Protein AF-A0AAW8NW97-F1 (afdb_monomer_lite)

Sequence (185 aa):
MNQQPPPPKEIFSMPNNLEIDDQVIYAIGALIVMWATAESLFWGLFNTFTAKEGTETSAVLWLSIKNTSSRIELIRNLAKQHVSDDLCKRINECARDFESVSRLRNIFCHAYYRGDPVSQRLATIMSSATSAKNGIIHETMTADADLVARIVKGIETIVPLKQRIAEVLDDVRASLSLPPLKWNE

Radius of gyration: 19.71 Å; chains: 1; bounding box: 49×57×56 Å

Organism: NCBI:txid2867518

Secondary structure (DSSP, 8-state):
---PPPPPP-SS---TT--HHHHHHHHHHHHHHHHHHHHHHHHHHHHHHH--TT--HHHHHHHH---HHHHHHHHHHHHHHHS-HHHHHHHHHHHHHHHHHHHHHHHHHTPEEEE-TTT-SEEEEEEEEEETTTEEEEEEEESSHHHHHHHHHHHHHHHHHHHHHHHHHHHHHHHTTPPPP----

Foldseek 3Di:
DPDDPPDPPLLDDQPPPDDLLRLLVVLLVLLVVLLVLLLVLLLLLQCLLQPDPPDPRSVVVVVVPPDSLVSLVVSLVSCVVQHDPVLSVLSVVLSVLSVVSVVVNCQQVAWDWDADPPVRGTFKTKGWDQDPVPGIDIDIDGSGPVSSVVSSVSSVSSPVSSVSSLVSSQVSCVRVVHDRDDPDD

pLDDT: mean 90.87, std 13.51, range [34.28, 98.5]

Structure (mmCIF, N/CA/C/O backbone):
data_AF-A0AAW8NW97-F1
#
_entry.id   AF-A0AAW8NW97-F1
#
loop_
_atom_site.group_PDB
_atom_site.id
_atom_site.type_symbol
_atom_site.label_atom_id
_atom_site.label_alt_id
_atom_site.label_comp_id
_atom_site.label_asym_id
_atom_site.label_entity_id
_atom_site.label_seq_id
_atom_site.pdbx_PDB_ins_code
_atom_site.Cartn_x
_atom_site.Cartn_y
_atom_site.Cartn_z
_atom_site.occupancy
_atom_site.B_iso_or_equiv
_atom_site.auth_seq_id
_atom_site.auth_comp_id
_atom_site.auth_asym_id
_atom_site.auth_atom_id
_atom_site.pdbx_PDB_model_num
ATOM 1 N N . MET A 1 1 ? -5.487 -41.034 -1.200 1.00 42.25 1 MET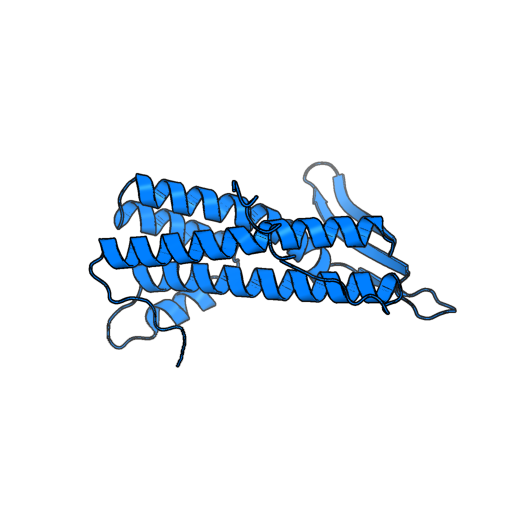 A N 1
ATOM 2 C CA . MET A 1 1 ? -5.003 -40.128 -2.264 1.00 42.25 1 MET A CA 1
ATOM 3 C C . MET A 1 1 ? -4.726 -38.782 -1.622 1.00 42.25 1 MET A C 1
ATOM 5 O O . MET A 1 1 ? -5.674 -38.086 -1.293 1.00 42.25 1 MET A O 1
ATOM 9 N N . ASN A 1 2 ? -3.457 -38.450 -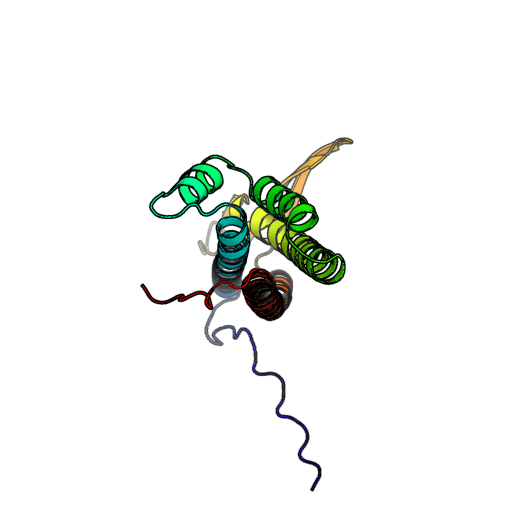1.380 1.00 39.81 2 ASN A N 1
ATOM 10 C CA . ASN A 1 2 ? -3.077 -37.100 -0.964 1.00 39.81 2 ASN A CA 1
ATOM 11 C C . ASN A 1 2 ? -3.150 -36.213 -2.206 1.00 39.81 2 ASN A C 1
ATOM 13 O O . ASN A 1 2 ? -2.241 -36.241 -3.032 1.00 39.81 2 ASN A O 1
ATOM 17 N N . GLN A 1 3 ? -4.260 -35.497 -2.382 1.00 43.06 3 GLN A N 1
ATOM 18 C CA . GLN A 1 3 ? -4.314 -34.443 -3.385 1.00 43.06 3 GLN A CA 1
ATOM 19 C C . GLN A 1 3 ? -3.451 -33.293 -2.875 1.00 43.06 3 GLN A C 1
ATOM 21 O O . GLN A 1 3 ? -3.725 -32.709 -1.827 1.00 43.06 3 GLN A O 1
ATOM 26 N N . GLN A 1 4 ? -2.365 -33.030 -3.595 1.00 34.28 4 GLN A N 1
ATOM 27 C CA . GLN A 1 4 ? -1.561 -31.833 -3.415 1.00 34.28 4 GLN A CA 1
ATOM 28 C C . GLN A 1 4 ? -2.497 -30.621 -3.563 1.00 34.28 4 GLN A C 1
ATOM 30 O O . GLN A 1 4 ? -3.316 -30.621 -4.489 1.00 34.28 4 GLN A O 1
ATOM 35 N N . PRO A 1 5 ? -2.448 -29.634 -2.647 1.00 42.03 5 PRO A N 1
ATOM 36 C CA . PRO A 1 5 ? -3.286 -28.452 -2.772 1.00 42.03 5 PRO A CA 1
ATOM 37 C C . PRO A 1 5 ? -3.050 -27.817 -4.148 1.00 42.03 5 PRO A C 1
ATOM 39 O O . PRO A 1 5 ? -1.916 -27.863 -4.643 1.00 42.03 5 PRO A O 1
ATOM 42 N N . PRO A 1 6 ? -4.100 -27.272 -4.790 1.00 42.84 6 PRO A N 1
ATOM 43 C CA . PRO A 1 6 ? -3.946 -26.629 -6.085 1.00 42.84 6 PRO A CA 1
ATOM 44 C C . PRO A 1 6 ? -2.839 -25.572 -5.988 1.00 42.84 6 PRO A C 1
ATOM 46 O O . PRO A 1 6 ? -2.722 -24.920 -4.942 1.00 42.84 6 PRO A O 1
ATOM 49 N N . PRO A 1 7 ? -2.013 -25.407 -7.039 1.00 43.84 7 PRO A N 1
ATOM 50 C CA . PRO A 1 7 ? -1.028 -24.338 -7.057 1.00 43.84 7 PRO A CA 1
ATOM 51 C C . PRO A 1 7 ? -1.739 -23.015 -6.740 1.00 43.84 7 PRO A C 1
ATOM 53 O O . PRO A 1 7 ? -2.899 -22.848 -7.144 1.00 43.84 7 PRO A O 1
ATOM 56 N N . PRO A 1 8 ? -1.096 -22.097 -5.995 1.00 51.44 8 PRO A N 1
ATOM 57 C CA . PRO A 1 8 ? -1.676 -20.790 -5.727 1.00 51.44 8 PRO A CA 1
ATOM 58 C C . PRO A 1 8 ? -2.173 -20.212 -7.050 1.00 51.44 8 PRO A C 1
ATOM 60 O O . PRO A 1 8 ? -1.419 -20.199 -8.024 1.00 51.44 8 PRO A O 1
ATOM 63 N N . LYS A 1 9 ? -3.448 -19.804 -7.116 1.00 55.78 9 LYS A N 1
ATOM 64 C CA . LYS A 1 9 ? -3.962 -19.097 -8.296 1.00 55.78 9 LYS A CA 1
ATOM 65 C C . LYS A 1 9 ? -2.984 -17.970 -8.599 1.00 55.78 9 LYS A C 1
ATOM 67 O O . LYS A 1 9 ? -2.692 -17.200 -7.687 1.00 55.78 9 LYS A O 1
ATOM 72 N N . GLU A 1 10 ? -2.495 -17.888 -9.836 1.00 57.78 10 GLU A N 1
ATOM 73 C CA . GLU A 1 10 ? -1.739 -16.722 -10.286 1.00 57.78 10 GLU A CA 1
ATOM 74 C C . GLU A 1 10 ? -2.558 -15.481 -9.943 1.00 57.78 10 GLU A C 1
ATOM 76 O O . GLU A 1 10 ? -3.675 -15.272 -10.419 1.00 57.78 10 GLU A O 1
ATOM 81 N N . ILE A 1 11 ? -2.022 -14.721 -9.000 1.00 72.06 11 ILE A N 1
ATOM 82 C CA . ILE A 1 11 ? -2.685 -13.584 -8.378 1.00 72.06 11 ILE A CA 1
ATOM 83 C C . ILE A 1 11 ? -2.764 -12.407 -9.363 1.00 72.06 11 ILE A C 1
ATOM 85 O O . ILE A 1 11 ? -3.677 -11.583 -9.308 1.00 72.06 11 ILE A O 1
ATOM 89 N N . PHE A 1 12 ? -1.791 -12.348 -10.265 1.00 84.81 12 PHE A N 1
ATOM 90 C CA . PHE A 1 12 ? -1.673 -11.403 -11.353 1.00 84.81 12 PHE A CA 1
ATOM 91 C C . PHE A 1 12 ? -1.178 -12.173 -12.575 1.00 84.81 12 PHE A C 1
ATOM 93 O O . PHE A 1 12 ? -0.275 -12.995 -12.452 1.00 84.81 12 PHE A O 1
ATOM 100 N N . SER A 1 13 ? -1.767 -11.903 -13.735 1.00 87.44 13 SER A N 1
ATOM 101 C CA . SER A 1 13 ? -1.365 -12.516 -14.997 1.00 87.44 13 SER A CA 1
ATOM 102 C C . SER A 1 13 ? -1.106 -11.410 -16.014 1.00 87.44 13 SER A C 1
ATOM 104 O O . SER A 1 13 ? -1.937 -10.513 -16.205 1.00 87.44 13 SER A O 1
ATOM 106 N N . MET A 1 14 ? 0.083 -11.448 -16.613 1.00 91.25 14 MET A N 1
ATOM 107 C CA . MET A 1 14 ? 0.479 -10.551 -17.692 1.00 91.25 14 MET A CA 1
ATOM 108 C C . MET A 1 14 ? -0.114 -11.070 -19.009 1.00 91.25 14 MET A C 1
ATOM 110 O O . MET A 1 14 ? 0.061 -12.250 -19.312 1.00 91.25 14 MET A O 1
ATOM 114 N N . PRO A 1 15 ? -0.792 -10.237 -19.818 1.00 90.94 15 PRO A N 1
ATOM 115 C CA . PRO A 1 15 ? -1.244 -10.670 -21.131 1.00 90.94 15 PRO A CA 1
ATOM 116 C C . PRO A 1 15 ? -0.054 -11.087 -22.009 1.00 90.94 15 PRO A C 1
ATOM 118 O O . PRO A 1 15 ? 0.911 -10.343 -22.172 1.00 90.94 15 PRO A O 1
ATOM 121 N N . ASN A 1 16 ? -0.140 -12.282 -22.593 1.00 83.94 16 ASN A N 1
ATOM 122 C CA . ASN A 1 16 ? 0.971 -12.925 -23.311 1.00 83.94 16 ASN A CA 1
ATOM 123 C C . ASN A 1 16 ? 1.350 -12.252 -24.645 1.00 83.94 16 ASN A C 1
ATOM 125 O O . ASN A 1 16 ? 2.319 -12.658 -25.278 1.00 83.94 16 ASN A O 1
ATOM 129 N N . ASN A 1 17 ? 0.569 -11.277 -25.111 1.00 92.00 17 ASN A N 1
ATOM 130 C CA . ASN A 1 17 ? 0.697 -10.640 -26.424 1.00 92.00 17 ASN A CA 1
ATOM 131 C C . ASN A 1 17 ? 1.142 -9.170 -26.349 1.00 92.00 17 ASN A C 1
ATOM 133 O O . ASN A 1 17 ? 0.923 -8.424 -27.302 1.00 92.00 17 ASN A O 1
ATOM 137 N N . LEU A 1 18 ? 1.704 -8.746 -25.216 1.00 93.88 18 LEU A N 1
ATOM 138 C CA . LEU A 1 18 ? 2.233 -7.398 -25.045 1.00 93.88 18 LEU A CA 1
ATOM 139 C C . LEU A 1 18 ? 3.732 -7.366 -25.325 1.00 93.88 18 LEU A C 1
ATOM 141 O O . LEU A 1 18 ? 4.487 -8.219 -24.858 1.00 93.88 18 LEU A O 1
ATOM 145 N N . GLU A 1 19 ? 4.158 -6.332 -26.033 1.00 95.00 19 GLU A N 1
ATOM 146 C CA . GLU A 1 19 ? 5.564 -5.955 -26.141 1.00 95.00 19 GLU A CA 1
ATOM 147 C C . GLU A 1 19 ? 6.095 -5.473 -24.781 1.00 95.00 19 GLU A C 1
ATOM 149 O O . GLU A 1 19 ? 5.326 -5.111 -23.888 1.00 95.00 19 GLU A O 1
ATOM 154 N N . ILE A 1 20 ? 7.416 -5.476 -24.595 1.00 95.00 20 ILE A N 1
ATOM 155 C CA . ILE A 1 20 ? 8.012 -5.331 -23.257 1.00 95.00 20 ILE A CA 1
ATOM 156 C C . ILE A 1 20 ? 7.679 -4.004 -22.558 1.00 95.00 20 ILE A C 1
ATOM 158 O O . ILE A 1 20 ? 7.445 -3.961 -21.354 1.00 95.00 20 ILE A O 1
ATOM 162 N N . ASP A 1 21 ? 7.598 -2.916 -23.307 1.00 94.56 21 ASP A N 1
ATOM 163 C CA . ASP A 1 21 ? 7.237 -1.597 -22.804 1.00 94.56 21 ASP A CA 1
ATOM 164 C C . ASP A 1 21 ? 5.741 -1.479 -22.478 1.00 94.56 21 ASP A C 1
ATOM 166 O O . ASP A 1 21 ? 5.378 -0.870 -21.468 1.00 94.56 21 ASP A O 1
ATOM 170 N N . ASP A 1 22 ? 4.880 -2.138 -23.257 1.00 96.25 22 ASP A N 1
ATOM 171 C CA . ASP A 1 22 ? 3.453 -2.250 -22.944 1.00 96.25 22 ASP A CA 1
ATOM 172 C C . ASP A 1 22 ? 3.239 -3.089 -21.673 1.00 96.25 22 ASP A C 1
ATOM 174 O O . ASP A 1 22 ? 2.394 -2.753 -20.838 1.00 96.25 22 ASP A O 1
ATOM 178 N N . GLN A 1 23 ? 4.051 -4.135 -21.462 1.00 97.25 23 GLN A N 1
ATOM 179 C CA . GLN A 1 2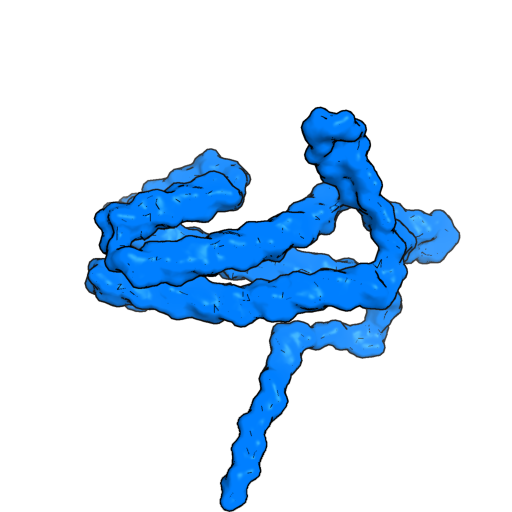3 ? 4.055 -4.911 -20.217 1.00 97.25 23 GLN A CA 1
ATOM 180 C C . GLN A 1 23 ? 4.439 -4.048 -19.008 1.00 97.25 23 GLN A C 1
ATOM 182 O O . GLN A 1 23 ? 3.807 -4.163 -17.956 1.00 97.25 23 GLN A O 1
ATOM 187 N N . VAL A 1 24 ? 5.433 -3.158 -19.139 1.00 97.19 24 VAL A N 1
ATOM 188 C CA . VAL A 1 24 ? 5.811 -2.215 -18.069 1.00 97.19 24 VAL A CA 1
ATOM 189 C C . VAL A 1 24 ? 4.631 -1.311 -17.712 1.00 97.19 24 VAL A C 1
ATOM 191 O O . VAL A 1 24 ? 4.285 -1.190 -16.536 1.00 97.19 24 VAL A O 1
ATOM 194 N N . ILE A 1 25 ? 3.974 -0.709 -18.706 1.00 96.25 25 ILE A N 1
ATOM 195 C CA . ILE A 1 25 ? 2.827 0.185 -18.481 1.00 96.25 25 ILE A CA 1
ATOM 196 C C . ILE A 1 25 ? 1.663 -0.578 -17.835 1.00 96.25 25 ILE A C 1
ATOM 198 O O . ILE A 1 25 ? 1.080 -0.103 -16.855 1.00 96.25 25 ILE A O 1
ATOM 202 N N . TYR A 1 26 ? 1.356 -1.778 -18.331 1.00 97.31 26 TYR A N 1
ATOM 203 C CA . TYR A 1 26 ? 0.310 -2.634 -17.776 1.00 97.31 26 TYR A CA 1
ATOM 204 C C . TYR A 1 26 ? 0.596 -3.004 -16.313 1.00 97.31 26 TYR A C 1
ATOM 206 O O . TYR A 1 26 ? -0.277 -2.860 -15.453 1.00 97.31 26 TYR A O 1
ATOM 214 N N . ALA A 1 27 ? 1.832 -3.408 -16.002 1.00 97.00 27 ALA A N 1
ATOM 215 C CA . ALA A 1 27 ? 2.249 -3.723 -14.640 1.00 97.00 27 ALA A CA 1
ATOM 216 C C . ALA A 1 27 ? 2.142 -2.500 -13.711 1.00 97.00 27 ALA A C 1
ATOM 218 O O . ALA A 1 27 ? 1.650 -2.625 -12.590 1.00 97.00 27 ALA A O 1
ATOM 219 N N . ILE A 1 28 ? 2.550 -1.307 -14.163 1.00 97.62 28 ILE A N 1
ATOM 220 C CA . ILE A 1 28 ? 2.418 -0.064 -13.382 1.00 97.62 28 ILE A CA 1
ATOM 221 C C . ILE A 1 28 ? 0.944 0.232 -13.087 1.00 97.62 28 ILE A C 1
ATOM 223 O O . ILE A 1 28 ? 0.592 0.512 -11.939 1.00 97.62 28 ILE A O 1
ATOM 227 N N . GLY A 1 29 ? 0.071 0.135 -14.093 1.00 97.44 29 GLY A N 1
ATOM 228 C CA . GLY A 1 29 ? -1.369 0.332 -13.919 1.00 97.44 29 GLY A CA 1
ATOM 229 C C . GLY A 1 29 ? -1.961 -0.641 -12.899 1.00 97.44 29 GLY A C 1
ATOM 230 O O . GLY A 1 29 ? -2.651 -0.225 -11.964 1.00 97.44 29 GLY A O 1
ATOM 231 N N . ALA A 1 30 ? -1.619 -1.925 -13.016 1.00 96.56 30 ALA A N 1
ATOM 232 C CA . ALA A 1 30 ? -2.039 -2.948 -12.067 1.00 96.56 30 ALA A CA 1
ATOM 233 C C . ALA A 1 30 ? -1.528 -2.666 -10.645 1.00 96.56 30 ALA A C 1
ATOM 235 O O . ALA A 1 30 ? -2.312 -2.720 -9.698 1.00 96.56 30 ALA A O 1
ATOM 236 N N . LEU A 1 31 ? -0.255 -2.290 -10.480 1.00 97.38 31 LEU A N 1
ATOM 237 C CA . LEU A 1 31 ? 0.312 -1.897 -9.188 1.00 97.38 31 LEU A CA 1
ATOM 238 C C . LEU A 1 31 ? -0.473 -0.742 -8.554 1.00 97.38 31 LEU A C 1
ATOM 240 O O . LEU A 1 31 ? -0.820 -0.819 -7.376 1.00 97.38 31 LEU A O 1
ATOM 244 N N . ILE A 1 32 ? -0.768 0.314 -9.317 1.00 97.56 32 ILE A N 1
ATOM 245 C CA . ILE A 1 32 ? -1.478 1.500 -8.818 1.00 97.56 32 ILE A CA 1
ATOM 246 C C . ILE A 1 32 ? -2.893 1.138 -8.365 1.00 97.56 32 ILE A C 1
ATOM 248 O O . ILE A 1 32 ? -3.301 1.539 -7.275 1.00 97.56 32 ILE A O 1
ATOM 252 N N . VAL A 1 33 ? -3.630 0.357 -9.158 1.00 96.31 33 VAL A N 1
ATOM 253 C CA . VAL A 1 33 ? -4.995 -0.066 -8.807 1.00 96.31 33 VAL A CA 1
ATOM 254 C C . VAL A 1 33 ? -4.981 -0.977 -7.581 1.00 96.31 33 VAL A C 1
ATOM 256 O O . VAL A 1 33 ? -5.752 -0.768 -6.643 1.00 96.31 33 VAL A O 1
ATOM 259 N N . MET A 1 34 ? -4.070 -1.953 -7.525 1.00 95.38 34 MET A N 1
ATOM 260 C CA . MET A 1 34 ? -3.949 -2.835 -6.363 1.00 95.38 34 MET A CA 1
ATOM 261 C C . MET A 1 34 ? -3.567 -2.051 -5.103 1.00 95.38 34 MET A C 1
ATOM 263 O O . MET A 1 34 ? -4.142 -2.287 -4.041 1.00 95.38 34 MET A O 1
ATOM 267 N N . TRP A 1 35 ? -2.685 -1.060 -5.228 1.00 97.56 35 TRP A N 1
ATOM 268 C CA . TRP A 1 35 ? -2.356 -0.136 -4.149 1.00 97.56 35 TRP A CA 1
ATOM 269 C C . TRP A 1 35 ? -3.553 0.692 -3.684 1.00 97.56 35 TRP A C 1
ATOM 271 O O . TRP A 1 35 ? -3.821 0.742 -2.486 1.00 97.56 35 TRP A O 1
ATOM 281 N N . ALA A 1 36 ? -4.319 1.272 -4.609 1.00 96.75 36 ALA A N 1
ATOM 282 C CA . ALA A 1 36 ? -5.489 2.079 -4.275 1.00 96.75 36 ALA A CA 1
ATOM 283 C C . ALA A 1 36 ? -6.558 1.246 -3.554 1.00 96.75 36 ALA A C 1
ATOM 285 O O . ALA A 1 36 ? -7.094 1.676 -2.539 1.00 96.75 36 ALA A O 1
ATOM 286 N N . THR A 1 37 ? -6.802 0.011 -4.010 1.00 95.06 37 THR A N 1
ATOM 287 C CA . THR A 1 37 ? -7.741 -0.895 -3.324 1.00 95.06 37 THR A CA 1
ATOM 288 C C . THR A 1 37 ? -7.292 -1.245 -1.902 1.00 95.06 37 THR A C 1
ATOM 290 O O . THR A 1 37 ? -8.131 -1.351 -1.013 1.00 95.06 37 THR A O 1
ATOM 293 N N . ALA A 1 38 ? -5.985 -1.373 -1.647 1.00 96.50 38 ALA A N 1
ATOM 294 C CA . ALA A 1 38 ? -5.468 -1.552 -0.291 1.00 96.50 38 ALA A CA 1
ATOM 295 C C . ALA A 1 38 ? -5.630 -0.282 0.566 1.00 96.50 38 ALA A C 1
ATOM 297 O O . ALA A 1 38 ? -6.003 -0.378 1.734 1.00 96.50 38 ALA A O 1
ATOM 298 N N . GLU A 1 39 ? -5.414 0.908 -0.006 1.00 97.50 39 GLU A N 1
ATOM 299 C CA . GLU A 1 39 ? -5.669 2.182 0.683 1.00 97.50 39 GLU A CA 1
ATOM 300 C C . GLU A 1 39 ? -7.148 2.315 1.092 1.00 97.50 39 GLU A C 1
ATOM 302 O O . GLU A 1 39 ? -7.440 2.743 2.209 1.00 97.50 39 GLU A O 1
ATOM 307 N N . SER A 1 40 ? -8.085 1.874 0.247 1.00 95.88 40 SER A N 1
ATOM 308 C CA . SER A 1 40 ? -9.518 1.848 0.573 1.00 95.88 40 SER A CA 1
ATOM 309 C C . SER A 1 40 ? -9.853 0.952 1.774 1.00 95.88 40 SER A C 1
ATOM 311 O O . SER A 1 40 ? -10.756 1.274 2.546 1.00 95.88 40 SER A O 1
ATOM 313 N N . LEU A 1 41 ? -9.113 -0.140 1.992 1.00 96.75 41 LEU A N 1
ATOM 314 C CA . LEU A 1 41 ? -9.284 -0.975 3.188 1.00 96.75 41 LEU A CA 1
ATOM 315 C C . LEU A 1 41 ? -8.811 -0.247 4.458 1.00 96.75 41 LEU A C 1
ATOM 317 O O . LEU A 1 41 ? -9.471 -0.311 5.496 1.00 96.75 41 LEU A O 1
ATOM 321 N N . PHE A 1 42 ? -7.717 0.516 4.371 1.00 97.88 42 PHE A N 1
ATOM 322 C CA . PHE A 1 42 ? -7.286 1.391 5.465 1.00 97.88 42 PHE A CA 1
ATOM 323 C C . PHE A 1 42 ? -8.269 2.531 5.730 1.00 97.88 42 PHE A C 1
ATOM 325 O O . PHE A 1 42 ? -8.493 2.879 6.887 1.00 97.88 42 PHE A O 1
ATOM 332 N N . TRP A 1 43 ? -8.905 3.078 4.694 1.00 96.56 43 TRP A N 1
ATOM 333 C CA . TRP A 1 43 ? -10.042 3.978 4.880 1.00 96.56 43 TRP A CA 1
ATOM 334 C C . TRP A 1 43 ? -11.161 3.305 5.691 1.00 96.56 43 TRP A C 1
ATOM 336 O O . TRP A 1 43 ? -11.673 3.913 6.625 1.00 96.56 43 TRP A O 1
ATOM 346 N N . GLY A 1 44 ? -11.476 2.032 5.428 1.00 95.19 44 GLY A N 1
ATOM 347 C CA . GLY A 1 44 ? -12.431 1.257 6.231 1.00 95.19 44 GLY A CA 1
ATOM 348 C C . GLY A 1 44 ? -12.059 1.172 7.719 1.00 95.19 44 GLY A C 1
ATOM 349 O O . GLY A 1 44 ? -12.921 1.360 8.584 1.00 95.19 44 GLY A O 1
ATOM 350 N N . LEU A 1 45 ? -10.774 0.962 8.032 1.00 96.94 45 LEU A N 1
ATOM 351 C CA . LEU A 1 45 ? -10.259 1.000 9.411 1.00 96.94 45 LEU A CA 1
ATOM 352 C C . LEU A 1 45 ? -10.401 2.398 10.023 1.00 96.94 45 LEU A C 1
ATOM 354 O O . LEU A 1 45 ? -10.916 2.548 11.129 1.00 96.94 45 LEU A O 1
ATOM 358 N N . PHE A 1 46 ? -9.987 3.431 9.292 1.00 96.81 46 PHE A N 1
ATOM 359 C CA . PHE A 1 46 ? -10.090 4.815 9.742 1.00 96.81 46 PHE A CA 1
ATOM 360 C C . PHE A 1 46 ? -11.537 5.219 10.034 1.00 96.81 46 PHE A C 1
ATOM 362 O O . PHE A 1 46 ? -11.827 5.783 11.091 1.00 96.81 46 PHE A O 1
ATOM 369 N N . ASN A 1 47 ? -12.448 4.901 9.117 1.00 95.00 47 ASN A N 1
ATOM 370 C CA . ASN A 1 47 ? -13.872 5.141 9.268 1.00 95.00 47 ASN A CA 1
ATOM 371 C C . ASN A 1 47 ? -14.418 4.392 10.487 1.00 95.00 47 ASN A C 1
ATOM 373 O O . ASN A 1 47 ? -15.125 4.977 11.292 1.00 95.00 47 ASN A O 1
ATOM 377 N N . THR A 1 48 ? -14.010 3.140 10.702 1.00 94.81 48 THR A N 1
ATOM 378 C CA . THR A 1 48 ? -14.419 2.362 11.881 1.00 94.81 48 THR A CA 1
ATOM 379 C C . THR A 1 48 ? -14.056 3.047 13.207 1.00 94.81 48 THR A C 1
ATOM 381 O O . THR A 1 48 ? -14.846 2.999 14.144 1.00 94.81 48 THR A O 1
ATOM 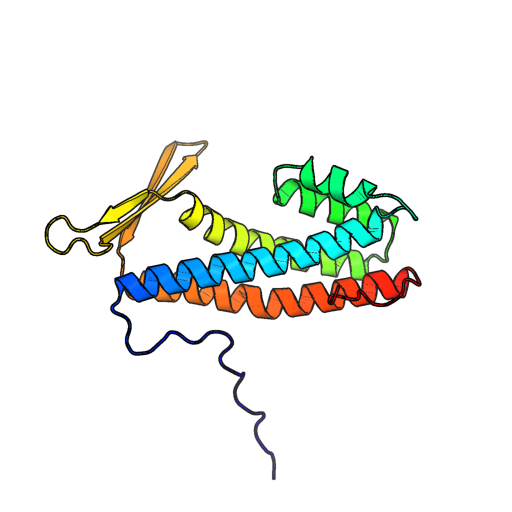384 N N . PHE A 1 49 ? -12.913 3.733 13.287 1.00 95.38 49 PHE A N 1
ATOM 385 C CA . PHE A 1 49 ? -12.490 4.434 14.507 1.00 95.38 49 PHE A CA 1
ATOM 386 C C . PHE A 1 49 ? -13.049 5.851 14.667 1.00 95.38 49 PHE A C 1
ATOM 388 O O . PHE A 1 49 ? -13.012 6.398 15.765 1.00 95.38 49 PHE A O 1
ATOM 395 N N . THR A 1 50 ? -13.511 6.480 13.588 1.00 94.12 50 THR A N 1
ATOM 396 C CA . THR A 1 50 ? -13.842 7.917 13.589 1.00 94.12 50 THR A CA 1
ATOM 397 C C . THR A 1 50 ? -15.284 8.221 13.212 1.00 94.12 50 THR A C 1
ATOM 399 O O . THR A 1 50 ? -15.712 9.367 13.367 1.00 94.12 50 THR A O 1
ATOM 402 N N . ALA A 1 51 ? -16.021 7.231 12.704 1.00 88.06 51 ALA A N 1
ATOM 403 C CA . ALA A 1 51 ? -17.382 7.422 12.243 1.00 88.06 51 ALA A CA 1
ATOM 404 C C . ALA A 1 51 ? -18.265 7.882 13.397 1.00 88.06 51 ALA A C 1
ATOM 406 O O . ALA A 1 51 ? -18.223 7.354 14.509 1.00 88.06 51 ALA A O 1
ATOM 407 N N . LYS A 1 52 ? -19.101 8.867 13.092 1.00 84.62 52 LYS A N 1
ATOM 408 C CA . LYS A 1 52 ? -20.157 9.335 13.972 1.00 84.62 52 LYS A CA 1
ATOM 409 C C . LYS A 1 52 ? -21.471 9.182 13.226 1.00 84.62 52 LYS A C 1
ATOM 411 O O . LYS A 1 52 ? -21.566 9.509 12.046 1.00 84.62 52 LYS A O 1
ATOM 416 N N . GLU A 1 53 ? -22.469 8.644 13.915 1.00 81.44 53 GLU A N 1
ATOM 417 C CA . GLU A 1 53 ? -23.777 8.386 13.325 1.00 81.44 53 GLU A CA 1
ATOM 418 C C . GLU A 1 53 ? -24.367 9.664 12.708 1.00 81.44 53 GLU A C 1
ATOM 420 O O . GLU A 1 53 ? -24.371 10.728 13.333 1.00 81.44 53 GLU A O 1
ATOM 425 N N . GLY A 1 54 ? -24.827 9.551 11.459 1.00 77.69 54 GLY A N 1
ATOM 426 C CA . GLY A 1 54 ? -25.439 10.651 10.717 1.00 77.69 54 GLY A CA 1
ATOM 427 C C . GLY A 1 54 ? -24.475 11.748 10.251 1.00 77.69 54 GLY A C 1
ATOM 428 O O . GLY A 1 54 ? -24.947 12.834 9.913 1.00 77.69 54 GLY A O 1
ATOM 429 N N . THR A 1 55 ? -23.152 11.519 10.239 1.00 87.12 55 THR A N 1
ATOM 430 C CA . THR A 1 55 ? -22.181 12.515 9.754 1.00 87.12 55 THR A CA 1
ATOM 431 C C . THR A 1 55 ? -21.146 11.949 8.778 1.00 87.12 55 THR A C 1
ATOM 433 O O . THR A 1 55 ? -20.712 10.808 8.879 1.00 87.12 55 THR A O 1
ATOM 436 N N . GLU A 1 56 ? -20.652 12.816 7.889 1.00 91.44 56 GLU A N 1
ATOM 437 C CA . GLU A 1 56 ? -19.523 12.549 6.978 1.00 91.44 56 GLU A CA 1
ATOM 438 C C . GLU A 1 56 ? -18.164 12.912 7.610 1.00 91.44 56 GLU A C 1
ATOM 440 O O . GLU A 1 56 ? -17.194 13.253 6.927 1.00 91.44 56 GLU A O 1
ATOM 445 N N . THR A 1 57 ? -18.078 12.909 8.946 1.00 92.94 57 THR A N 1
ATOM 446 C CA . THR A 1 57 ? -16.901 13.418 9.670 1.00 92.94 57 THR A CA 1
ATOM 447 C C . THR A 1 57 ? -15.633 12.662 9.289 1.00 92.94 57 THR A C 1
ATOM 449 O O . THR A 1 57 ? -14.608 13.288 9.019 1.00 92.94 57 THR A O 1
ATOM 452 N N . SER A 1 58 ? -15.700 11.334 9.198 1.00 93.56 58 SER A N 1
ATOM 453 C CA . SER A 1 58 ? -14.567 10.515 8.772 1.00 93.56 58 SER A CA 1
ATOM 454 C C . SER A 1 58 ? -14.092 10.897 7.373 1.00 93.56 58 SER A C 1
ATOM 456 O O . SER A 1 58 ? -12.888 11.034 7.162 1.00 93.56 58 SER A O 1
ATOM 458 N N . ALA A 1 59 ? -15.010 11.133 6.430 1.00 93.81 59 ALA A N 1
ATOM 459 C CA . ALA A 1 59 ? -14.657 11.432 5.045 1.00 93.81 59 ALA A CA 1
ATOM 460 C C . ALA A 1 59 ? -13.952 12.788 4.951 1.00 93.81 59 ALA A C 1
ATOM 462 O O . ALA A 1 59 ? -12.883 12.900 4.346 1.00 93.81 59 ALA A O 1
ATOM 463 N N . VAL A 1 60 ? -14.489 13.801 5.641 1.00 95.50 60 VAL A N 1
ATOM 464 C CA . VAL A 1 60 ? -13.865 15.126 5.747 1.00 95.50 60 VAL A CA 1
ATOM 465 C C . VAL A 1 60 ? -12.460 15.023 6.345 1.00 95.50 60 VAL A C 1
ATOM 467 O O . VAL A 1 60 ? -11.517 15.595 5.791 1.00 95.50 60 VAL A O 1
ATOM 470 N N . LEU A 1 61 ? -12.284 14.274 7.439 1.00 95.31 61 LEU A N 1
ATOM 471 C CA . LEU A 1 61 ? -10.977 14.102 8.082 1.00 95.31 61 LEU A CA 1
ATOM 472 C C . LEU A 1 61 ? -9.980 13.374 7.170 1.00 95.31 61 LEU A C 1
ATOM 474 O O . LEU A 1 61 ? -8.845 13.826 7.016 1.00 95.31 61 LEU A O 1
ATOM 478 N N . TRP A 1 62 ? -10.402 12.289 6.521 1.00 95.38 62 TRP A N 1
ATOM 479 C CA . TRP A 1 62 ? -9.555 11.514 5.613 1.00 95.38 62 TRP A CA 1
ATOM 480 C C . TRP A 1 62 ? -9.067 12.340 4.425 1.00 95.38 62 TRP A C 1
ATOM 482 O O . TRP A 1 62 ? -7.870 12.355 4.121 1.00 95.38 62 TRP A O 1
ATOM 492 N N . LEU A 1 63 ? -9.974 13.080 3.784 1.00 95.06 63 LEU A N 1
ATOM 493 C CA . LEU A 1 63 ? 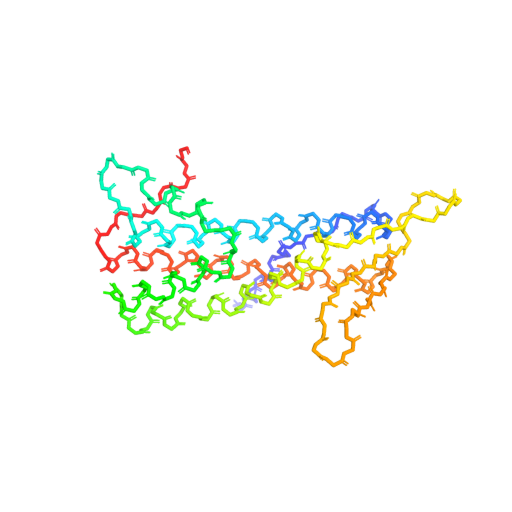-9.651 13.943 2.647 1.00 95.06 63 LEU A CA 1
ATOM 494 C C . LEU A 1 63 ? -8.794 15.151 3.053 1.00 95.06 63 LEU A C 1
ATOM 496 O O . LEU A 1 63 ? -7.986 15.621 2.252 1.00 95.06 63 LEU A O 1
ATOM 500 N N . SER A 1 64 ? -8.905 15.614 4.301 1.00 96.94 64 SER A N 1
ATOM 501 C CA . SER A 1 64 ? -8.092 16.719 4.829 1.00 96.94 64 SER A CA 1
ATOM 502 C C . SER A 1 64 ? -6.631 16.323 5.080 1.00 96.94 64 SER A C 1
ATOM 504 O O . SER A 1 64 ? -5.728 17.149 4.929 1.00 96.94 64 SER A O 1
ATOM 506 N N . ILE A 1 65 ? -6.362 15.059 5.424 1.00 95.69 65 ILE A N 1
ATOM 507 C CA . ILE A 1 65 ? -4.999 14.545 5.605 1.00 95.69 65 ILE A CA 1
ATOM 508 C C . ILE A 1 65 ? -4.450 14.141 4.235 1.00 95.69 65 ILE A C 1
ATOM 510 O O . ILE A 1 65 ? -4.768 13.078 3.722 1.00 95.69 65 ILE A O 1
ATOM 514 N N . LYS A 1 66 ? -3.617 14.982 3.617 1.00 90.94 66 LYS A N 1
ATOM 515 C CA . LYS A 1 66 ? -3.175 14.781 2.220 1.00 90.94 66 LYS A CA 1
ATOM 516 C C . LYS A 1 66 ? -2.190 13.627 2.010 1.00 90.94 66 LYS A C 1
ATOM 518 O O . LYS A 1 66 ? -2.049 13.147 0.891 1.00 90.94 66 LYS A O 1
ATOM 523 N N . ASN A 1 67 ? -1.477 13.220 3.056 1.00 92.88 67 ASN A N 1
ATOM 524 C CA . ASN A 1 67 ? -0.428 12.209 2.967 1.00 92.88 67 ASN A CA 1
ATOM 525 C C . ASN A 1 67 ? -0.940 10.859 3.489 1.00 92.88 67 ASN A C 1
ATOM 527 O O . ASN A 1 67 ? -1.340 10.759 4.651 1.00 92.88 67 ASN A O 1
ATOM 531 N N . THR A 1 68 ? -0.875 9.818 2.655 1.00 94.75 68 THR A N 1
ATOM 532 C CA . THR A 1 68 ? -1.278 8.456 3.026 1.00 94.75 68 THR A CA 1
ATOM 533 C C . THR A 1 68 ? -0.531 7.948 4.260 1.00 94.75 68 THR A C 1
ATOM 535 O O . THR A 1 68 ? -1.176 7.455 5.177 1.00 94.75 68 THR A O 1
ATOM 538 N N . SER A 1 69 ? 0.787 8.139 4.375 1.00 95.31 69 SER A N 1
ATOM 539 C CA . SER A 1 69 ? 1.552 7.735 5.565 1.00 95.31 69 SER A CA 1
ATOM 540 C C . SER A 1 69 ? 1.027 8.397 6.842 1.00 95.31 69 SER A C 1
ATOM 542 O O . SER A 1 69 ? 0.941 7.743 7.878 1.00 95.31 69 SER A O 1
ATOM 544 N N . SER A 1 70 ? 0.606 9.665 6.773 1.00 97.31 70 SER A N 1
ATOM 545 C CA . SER A 1 70 ? -0.009 10.357 7.915 1.00 97.31 70 SER A CA 1
ATOM 546 C C . SER A 1 70 ? -1.388 9.792 8.268 1.00 97.31 70 SER A C 1
ATOM 548 O O . SER A 1 70 ? -1.704 9.670 9.450 1.00 97.31 70 SER A O 1
ATOM 550 N N . ARG A 1 71 ? -2.197 9.406 7.270 1.00 97.69 71 ARG A N 1
ATOM 551 C CA . ARG A 1 71 ? -3.478 8.712 7.499 1.00 97.69 71 ARG A CA 1
ATOM 552 C C . ARG A 1 71 ? -3.258 7.369 8.191 1.00 97.69 71 ARG A C 1
ATOM 554 O O . ARG A 1 71 ? -3.910 7.086 9.191 1.00 97.69 71 ARG A O 1
ATOM 561 N N . ILE A 1 72 ? -2.311 6.570 7.694 1.00 97.94 72 ILE A N 1
ATOM 562 C CA . ILE A 1 72 ? -1.980 5.260 8.268 1.00 97.94 72 ILE A CA 1
ATOM 563 C C . ILE A 1 72 ? -1.451 5.403 9.697 1.00 97.94 72 ILE A C 1
ATOM 565 O O . ILE A 1 72 ? -1.866 4.659 10.580 1.00 97.94 72 ILE A O 1
ATOM 569 N N . GLU A 1 73 ? -0.590 6.383 9.963 1.00 98.00 73 GLU A N 1
ATOM 570 C CA . GLU A 1 73 ? -0.094 6.631 11.318 1.00 98.00 73 GLU A CA 1
ATOM 571 C C . GLU A 1 73 ? -1.222 7.013 12.286 1.00 98.00 73 GLU A C 1
ATOM 573 O O . GLU A 1 73 ? -1.262 6.533 13.420 1.00 98.00 73 GLU A O 1
ATOM 578 N N . LEU A 1 74 ? -2.189 7.816 11.838 1.00 97.88 74 LEU A N 1
ATOM 579 C CA . LEU A 1 74 ? -3.366 8.129 12.641 1.00 97.88 74 LEU A CA 1
ATOM 580 C C . LEU A 1 74 ? -4.204 6.875 12.940 1.00 97.88 74 LEU A C 1
ATOM 582 O O . LEU A 1 74 ? -4.577 6.678 14.093 1.00 97.88 74 LEU A O 1
ATOM 586 N N . ILE A 1 75 ? -4.424 5.984 11.964 1.00 98.31 75 ILE A N 1
ATOM 587 C CA . ILE A 1 75 ? -5.092 4.686 12.194 1.00 98.31 75 ILE A CA 1
ATOM 588 C C . ILE A 1 75 ? -4.369 3.886 13.283 1.00 98.31 75 ILE A C 1
ATOM 590 O O . ILE A 1 75 ? -5.012 3.378 14.199 1.00 98.31 75 ILE A O 1
ATOM 594 N N . ARG A 1 76 ? -3.035 3.791 13.221 1.00 98.25 76 ARG A N 1
ATOM 595 C CA . ARG A 1 76 ? -2.234 3.063 14.222 1.00 98.25 76 ARG A CA 1
ATOM 596 C C . ARG A 1 76 ? -2.374 3.662 15.620 1.00 98.25 76 ARG A C 1
ATOM 598 O O . ARG A 1 76 ? -2.376 2.926 16.603 1.00 98.25 76 ARG A O 1
ATOM 605 N N . ASN A 1 77 ? -2.477 4.985 15.723 1.00 97.94 77 ASN A N 1
ATOM 606 C CA . ASN A 1 77 ? -2.654 5.665 17.005 1.00 97.94 77 ASN A CA 1
ATOM 607 C C . ASN A 1 77 ? -4.079 5.535 17.550 1.00 97.94 77 ASN A C 1
ATOM 609 O O . ASN A 1 77 ? -4.235 5.336 18.752 1.00 97.94 77 ASN A O 1
ATOM 613 N N . LEU A 1 78 ? -5.092 5.558 16.681 1.00 97.56 78 LEU A N 1
ATOM 614 C CA . LEU A 1 78 ? -6.479 5.268 17.049 1.00 97.56 78 LEU A CA 1
ATOM 615 C C . LEU A 1 78 ? -6.636 3.820 17.526 1.00 97.56 78 LEU A C 1
ATOM 617 O O . LEU A 1 78 ? -7.239 3.586 18.568 1.00 97.56 78 LEU A O 1
ATOM 621 N N . ALA A 1 79 ? -6.024 2.853 16.838 1.00 97.94 79 ALA A N 1
ATOM 622 C CA . ALA A 1 79 ? -6.092 1.444 17.220 1.00 97.94 79 ALA A CA 1
ATOM 623 C C . ALA A 1 79 ? -5.678 1.212 18.686 1.00 97.94 79 ALA A C 1
ATOM 625 O O . ALA A 1 79 ? -6.404 0.550 19.422 1.00 97.94 79 ALA A O 1
ATOM 626 N N . LYS A 1 80 ? -4.592 1.853 19.145 1.00 97.19 80 LYS A N 1
ATOM 627 C CA . LYS A 1 80 ? -4.107 1.765 20.541 1.00 97.19 80 LYS A CA 1
ATOM 628 C C . LYS A 1 80 ? -5.135 2.200 21.591 1.00 97.19 80 LYS A C 1
ATOM 630 O O . LYS A 1 80 ? -4.970 1.876 22.759 1.00 97.19 80 LYS A O 1
ATOM 635 N N . GLN A 1 81 ? -6.132 2.993 21.203 1.00 96.12 81 GLN A N 1
ATOM 636 C CA . GLN A 1 81 ? -7.182 3.491 22.095 1.00 96.12 81 GLN A CA 1
ATOM 637 C C . GLN A 1 81 ? -8.463 2.651 22.031 1.00 96.12 81 GLN A C 1
ATOM 639 O O . GLN A 1 81 ? -9.298 2.757 22.925 1.00 96.12 81 GLN A O 1
ATOM 644 N N . HIS A 1 82 ? -8.642 1.851 20.976 1.00 94.94 82 HIS A N 1
ATOM 645 C CA . HIS A 1 82 ? -9.930 1.231 20.655 1.00 94.94 82 HIS A CA 1
ATOM 646 C C . HIS A 1 82 ? -9.907 -0.298 20.621 1.00 94.94 82 HIS A C 1
ATOM 648 O O . HIS A 1 82 ? -10.958 -0.903 20.806 1.00 94.94 82 HIS A O 1
ATOM 654 N N . VAL A 1 83 ? -8.759 -0.937 20.381 1.00 97.12 83 VAL A N 1
ATOM 655 C CA . VAL A 1 83 ? -8.674 -2.398 20.212 1.00 97.12 83 VAL A CA 1
ATOM 656 C C . VAL A 1 83 ? -7.555 -3.014 21.048 1.00 97.12 83 VAL A C 1
ATOM 658 O O . VAL A 1 83 ? -6.724 -2.312 21.618 1.00 97.12 83 VAL A O 1
ATOM 661 N N . SER A 1 84 ? -7.538 -4.347 21.130 1.00 97.69 84 SER A N 1
ATOM 662 C CA . SER A 1 84 ? -6.516 -5.101 21.860 1.00 97.69 84 SER A CA 1
ATOM 663 C C . SER A 1 84 ? -5.110 -4.925 21.269 1.00 97.69 84 SER A C 1
ATOM 665 O O . SER A 1 84 ? -4.940 -4.598 20.090 1.00 97.69 84 SER A O 1
ATOM 667 N N . ASP A 1 85 ? -4.088 -5.220 22.076 1.00 97.75 85 ASP A N 1
ATOM 668 C CA . ASP A 1 85 ? -2.683 -5.177 21.647 1.00 97.75 85 ASP A CA 1
ATOM 669 C C . ASP A 1 85 ? -2.392 -6.110 20.459 1.00 97.75 85 ASP A C 1
ATOM 671 O O . ASP A 1 85 ? -1.583 -5.775 19.590 1.00 97.75 85 ASP A O 1
ATOM 675 N N . ASP A 1 86 ? -3.076 -7.256 20.384 1.00 98.12 86 ASP A N 1
ATOM 676 C CA . ASP A 1 86 ? -2.949 -8.200 19.267 1.00 98.12 86 ASP A CA 1
ATOM 677 C C . ASP A 1 86 ? -3.441 -7.587 17.946 1.00 98.12 86 ASP A C 1
ATOM 679 O O . ASP A 1 86 ? -2.713 -7.568 16.949 1.00 98.12 86 ASP A O 1
ATOM 683 N N . LEU A 1 87 ? -4.631 -6.976 17.949 1.00 98.12 87 LEU A N 1
ATOM 684 C CA . LEU A 1 87 ? -5.154 -6.279 16.772 1.00 98.12 87 LEU A CA 1
ATOM 685 C C . LEU A 1 87 ? -4.292 -5.069 16.407 1.00 98.12 87 LEU A C 1
ATOM 687 O O . LEU A 1 87 ? -4.001 -4.854 15.229 1.00 98.12 87 LEU A O 1
ATOM 691 N N . CYS A 1 88 ? -3.798 -4.324 17.399 1.00 98.12 88 CYS A N 1
ATOM 692 C CA . CYS A 1 88 ? -2.839 -3.246 17.166 1.00 98.12 88 CYS A CA 1
ATOM 693 C C . CYS A 1 88 ? -1.580 -3.747 16.451 1.00 98.12 88 CYS A C 1
ATOM 695 O O . CYS A 1 88 ? -1.110 -3.116 15.500 1.00 98.12 88 CYS A O 1
ATOM 697 N N . LYS A 1 89 ? -1.023 -4.884 16.883 1.00 98.31 89 LYS A N 1
ATOM 698 C CA . LYS A 1 89 ? 0.150 -5.499 16.254 1.00 98.31 89 LYS A CA 1
ATOM 699 C C . LYS A 1 89 ? -0.134 -5.882 14.800 1.00 98.31 89 LYS A C 1
ATOM 701 O O . LYS A 1 89 ? 0.653 -5.517 13.929 1.00 98.31 89 LYS A O 1
ATOM 706 N N . ARG A 1 90 ? -1.273 -6.515 14.522 1.00 98.50 90 ARG A N 1
ATOM 707 C CA . ARG A 1 90 ? -1.675 -6.905 13.159 1.00 98.50 90 ARG A CA 1
ATOM 708 C C . ARG A 1 90 ? -1.882 -5.695 12.238 1.00 98.50 90 ARG A C 1
ATOM 710 O O . ARG A 1 90 ? -1.425 -5.708 11.094 1.00 98.50 90 ARG A O 1
ATOM 717 N N . ILE A 1 91 ? -2.484 -4.611 12.741 1.00 98.50 91 ILE A N 1
ATOM 718 C CA . ILE A 1 91 ? -2.600 -3.330 12.015 1.00 98.50 91 ILE A CA 1
ATOM 719 C C . ILE A 1 91 ? -1.209 -2.756 11.713 1.00 98.50 91 ILE A C 1
ATOM 721 O O . ILE A 1 91 ? -0.950 -2.316 10.592 1.00 98.50 91 ILE A O 1
ATOM 725 N N . ASN A 1 92 ? -0.295 -2.776 12.690 1.00 98.00 92 ASN A N 1
ATOM 726 C CA . ASN A 1 92 ? 1.076 -2.290 12.516 1.00 98.00 92 ASN A CA 1
ATOM 727 C C . ASN A 1 92 ? 1.848 -3.090 11.457 1.00 98.00 92 ASN A C 1
ATOM 729 O O . ASN A 1 92 ? 2.585 -2.502 10.667 1.00 98.00 92 ASN A O 1
ATOM 733 N N . GLU A 1 93 ? 1.696 -4.413 11.438 1.00 97.75 93 GLU A N 1
ATOM 734 C CA . GLU A 1 93 ? 2.308 -5.287 10.432 1.00 97.75 93 GLU A CA 1
ATOM 735 C C . GLU A 1 93 ? 1.779 -4.961 9.031 1.00 97.75 93 GLU A C 1
ATOM 737 O O . GLU A 1 93 ? 2.570 -4.693 8.125 1.00 97.75 93 GLU A O 1
ATOM 742 N N . CYS A 1 94 ? 0.457 -4.840 8.878 1.00 98.19 94 CYS A N 1
ATOM 743 C CA . CYS A 1 94 ? -0.150 -4.442 7.609 1.00 98.19 94 CYS A CA 1
ATOM 744 C C . CYS A 1 94 ? 0.327 -3.057 7.141 1.00 98.19 94 CYS A C 1
ATOM 746 O O . CYS A 1 94 ? 0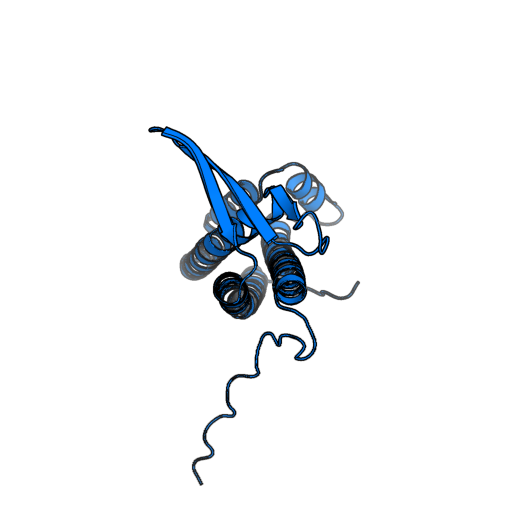.631 -2.872 5.964 1.00 98.19 94 CYS A O 1
ATOM 748 N N . ALA A 1 95 ? 0.424 -2.084 8.052 1.00 97.88 95 ALA A N 1
ATOM 749 C CA . ALA A 1 95 ? 0.902 -0.737 7.747 1.00 97.88 95 ALA A CA 1
ATOM 750 C C . ALA A 1 95 ? 2.356 -0.731 7.240 1.00 97.88 95 ALA A C 1
ATOM 752 O O . ALA A 1 95 ? 2.666 -0.038 6.269 1.00 97.88 95 ALA A O 1
ATOM 753 N N . ARG A 1 96 ? 3.239 -1.523 7.862 1.00 96.12 96 ARG A N 1
ATOM 754 C CA . ARG A 1 96 ? 4.647 -1.651 7.448 1.00 96.12 96 ARG A CA 1
ATOM 755 C C . ARG A 1 96 ? 4.783 -2.272 6.061 1.00 96.12 96 ARG A C 1
ATOM 757 O O . ARG A 1 96 ? 5.551 -1.774 5.238 1.00 96.12 96 ARG A O 1
ATOM 764 N N . ASP A 1 97 ? 4.030 -3.332 5.789 1.00 95.69 97 ASP A N 1
ATOM 765 C CA . ASP A 1 97 ? 4.050 -3.981 4.478 1.00 95.69 97 ASP A CA 1
ATOM 766 C C . ASP A 1 97 ? 3.494 -3.044 3.400 1.00 95.69 97 ASP A C 1
ATOM 768 O O . ASP A 1 97 ? 4.082 -2.906 2.323 1.00 95.69 97 ASP A O 1
ATOM 772 N N . PHE A 1 98 ? 2.416 -2.321 3.712 1.00 97.50 98 PHE A N 1
ATOM 773 C CA . PHE A 1 98 ? 1.821 -1.339 2.811 1.00 97.50 98 PHE A CA 1
ATOM 774 C C . PHE A 1 98 ? 2.775 -0.187 2.480 1.00 97.50 98 PHE A C 1
ATOM 776 O O . PHE A 1 98 ? 2.826 0.263 1.334 1.00 97.50 98 PHE A O 1
ATOM 783 N N . GLU A 1 99 ? 3.579 0.273 3.442 1.00 95.38 99 GLU A N 1
ATOM 784 C CA . GLU A 1 99 ? 4.599 1.301 3.211 1.00 95.38 99 GLU A CA 1
ATOM 785 C C . GLU A 1 99 ? 5.625 0.855 2.157 1.00 95.38 99 GLU A C 1
ATOM 787 O O . GLU A 1 99 ? 6.011 1.642 1.287 1.00 95.38 99 GLU A O 1
ATOM 792 N N . SER A 1 100 ? 6.033 -0.419 2.181 1.00 91.62 100 SER A N 1
ATOM 793 C CA . SER A 1 100 ? 6.992 -0.953 1.208 1.00 91.62 100 SER A CA 1
ATOM 794 C C . SER A 1 100 ? 6.472 -0.855 -0.233 1.00 91.62 100 SER A C 1
ATOM 796 O O . SER A 1 100 ? 7.198 -0.392 -1.118 1.00 91.62 100 SER A O 1
ATOM 798 N N . VAL A 1 101 ? 5.195 -1.184 -0.452 1.00 95.06 101 VAL A N 1
ATOM 799 C CA . VAL A 1 101 ? 4.543 -1.089 -1.765 1.00 95.06 101 VAL A CA 1
ATOM 800 C C . VAL A 1 101 ? 4.231 0.364 -2.123 1.00 95.06 101 VAL A C 1
ATOM 802 O O . VAL A 1 101 ? 4.360 0.756 -3.281 1.00 95.06 101 VAL A O 1
ATOM 805 N N . SER A 1 102 ? 3.901 1.199 -1.134 1.00 96.44 102 SER A N 1
ATOM 806 C CA . SER A 1 102 ? 3.686 2.639 -1.325 1.00 96.44 102 SER A CA 1
ATOM 807 C C . SER A 1 102 ? 4.926 3.325 -1.888 1.00 96.44 102 SER A C 1
ATOM 809 O O . SER A 1 102 ? 4.813 4.141 -2.800 1.00 96.44 102 SER A O 1
ATOM 811 N N . ARG A 1 103 ? 6.125 2.954 -1.416 1.00 93.69 103 ARG A N 1
ATOM 812 C CA . ARG A 1 103 ? 7.382 3.457 -1.991 1.00 93.69 103 ARG A CA 1
ATOM 813 C C . ARG A 1 103 ? 7.519 3.086 -3.464 1.00 93.69 103 ARG A C 1
ATOM 815 O O . ARG A 1 103 ? 7.832 3.956 -4.269 1.00 93.69 103 ARG A O 1
ATOM 822 N N . LEU A 1 104 ? 7.240 1.831 -3.822 1.00 95.62 104 LEU A N 1
ATOM 823 C CA . LEU A 1 104 ? 7.305 1.375 -5.211 1.00 95.62 104 LEU A CA 1
ATOM 824 C C . LEU A 1 104 ? 6.296 2.117 -6.101 1.00 95.62 104 LEU A C 1
ATOM 826 O O . LEU A 1 104 ? 6.664 2.619 -7.158 1.00 95.62 104 LEU A O 1
ATOM 830 N N . ARG A 1 105 ? 5.046 2.262 -5.651 1.00 96.19 105 ARG A N 1
ATOM 831 C CA . ARG A 1 105 ? 4.014 3.040 -6.353 1.00 96.19 105 ARG A CA 1
ATOM 832 C C . ARG A 1 105 ? 4.428 4.504 -6.526 1.00 96.19 105 ARG A C 1
ATOM 834 O O . ARG A 1 105 ? 4.237 5.065 -7.600 1.00 96.19 105 ARG A O 1
ATOM 841 N N . ASN A 1 106 ? 5.024 5.120 -5.505 1.00 94.69 106 ASN A N 1
ATOM 842 C CA . ASN A 1 106 ? 5.467 6.516 -5.565 1.00 94.69 106 ASN A CA 1
ATOM 843 C C . ASN A 1 106 ? 6.572 6.743 -6.599 1.00 94.69 106 ASN A C 1
ATOM 845 O O . ASN A 1 106 ? 6.538 7.769 -7.274 1.00 94.69 106 ASN A O 1
ATOM 849 N N . ILE A 1 107 ? 7.501 5.791 -6.758 1.00 95.00 107 ILE A N 1
ATOM 850 C CA . ILE A 1 107 ? 8.528 5.838 -7.811 1.00 95.00 107 ILE A CA 1
ATOM 851 C C . ILE A 1 107 ? 7.854 6.028 -9.172 1.00 95.00 107 ILE A C 1
ATOM 853 O O . ILE A 1 107 ? 8.178 6.973 -9.881 1.00 95.00 107 ILE A O 1
ATOM 857 N N . PHE A 1 108 ? 6.872 5.189 -9.508 1.00 96.25 108 PHE A N 1
ATOM 858 C CA . PHE A 1 108 ? 6.231 5.224 -10.824 1.00 96.25 108 PHE A CA 1
ATOM 859 C C . PHE A 1 108 ? 5.230 6.375 -10.992 1.00 96.25 108 PHE A C 1
ATOM 861 O O . PHE A 1 108 ? 5.158 6.965 -12.067 1.00 96.25 108 PHE A O 1
ATOM 868 N N . CYS A 1 109 ? 4.498 6.772 -9.947 1.00 94.62 109 CYS A N 1
ATOM 869 C CA . CYS A 1 109 ? 3.573 7.910 -10.034 1.00 94.62 109 CYS A CA 1
ATOM 870 C C . CYS A 1 109 ? 4.270 9.275 -10.166 1.00 94.62 109 CYS A C 1
ATOM 872 O O . CYS A 1 109 ? 3.623 10.241 -10.564 1.00 94.62 109 CYS A O 1
ATOM 874 N N . HIS A 1 110 ? 5.555 9.369 -9.817 1.00 93.00 110 HIS A N 1
ATOM 875 C CA . HIS A 1 110 ? 6.324 10.617 -9.857 1.00 93.00 110 HIS A CA 1
ATOM 876 C C . HIS A 1 110 ? 7.553 10.550 -10.774 1.00 93.00 110 HIS A C 1
ATOM 878 O O . HIS A 1 110 ? 8.392 11.450 -10.746 1.00 93.00 110 HIS A O 1
ATOM 884 N N . ALA A 1 111 ? 7.674 9.499 -11.585 1.00 95.88 111 ALA A N 1
ATOM 885 C CA . ALA A 1 111 ? 8.762 9.364 -12.540 1.00 95.88 111 ALA A CA 1
ATOM 886 C C . ALA A 1 111 ? 8.546 10.200 -13.809 1.00 95.88 111 ALA A C 1
ATOM 888 O O . ALA A 1 111 ? 7.425 10.523 -14.203 1.00 95.88 111 ALA A O 1
ATOM 889 N N . TYR A 1 112 ? 9.654 10.491 -14.484 1.00 96.38 112 TYR A N 1
ATOM 890 C CA . TYR A 1 112 ? 9.683 10.976 -15.854 1.00 96.38 112 TYR A CA 1
ATOM 891 C C . TYR A 1 112 ? 9.786 9.792 -16.821 1.00 96.38 112 TYR A C 1
ATOM 893 O O . TYR A 1 112 ? 10.690 8.964 -16.694 1.00 96.38 112 TYR A O 1
ATOM 901 N N . TYR A 1 113 ? 8.884 9.733 -17.798 1.00 96.62 113 TYR A N 1
ATOM 902 C CA . TYR A 1 113 ? 8.814 8.667 -18.796 1.00 96.62 113 TYR A CA 1
ATOM 903 C C . TYR A 1 113 ? 9.399 9.168 -20.112 1.00 96.62 113 TYR A C 1
ATOM 905 O O . TYR A 1 113 ? 8.954 10.185 -20.647 1.00 96.62 113 TYR A O 1
ATOM 913 N N . ARG A 1 114 ? 10.407 8.467 -20.631 1.00 96.44 114 ARG A N 1
ATOM 914 C CA . ARG A 1 114 ? 11.083 8.824 -21.878 1.00 96.44 114 ARG A CA 1
ATOM 915 C C . ARG A 1 114 ? 10.809 7.770 -22.942 1.00 96.44 114 ARG A C 1
ATOM 917 O O . ARG A 1 114 ? 11.165 6.606 -22.768 1.00 96.44 114 ARG A O 1
ATOM 924 N N . GLY A 1 115 ? 10.227 8.207 -24.054 1.00 95.88 115 GLY A N 1
ATOM 925 C CA . GLY A 1 115 ? 10.112 7.399 -25.262 1.00 95.88 115 GLY A CA 1
ATOM 926 C C . GLY A 1 115 ? 11.409 7.377 -26.073 1.00 95.88 115 GLY A C 1
ATOM 927 O O . GLY A 1 115 ? 12.198 8.325 -26.029 1.00 95.88 115 GLY A O 1
ATOM 928 N N . ASP A 1 116 ? 11.619 6.303 -26.823 1.00 93.69 116 ASP A N 1
ATOM 929 C CA . ASP A 1 116 ? 12.618 6.245 -27.883 1.00 93.69 116 ASP A CA 1
ATOM 930 C C . ASP A 1 116 ? 12.192 7.170 -29.043 1.00 93.69 116 ASP A C 1
ATOM 932 O O . ASP A 1 116 ? 11.048 7.102 -29.495 1.00 93.69 116 ASP A O 1
ATOM 936 N N . PRO A 1 117 ? 13.071 8.057 -29.544 1.00 92.81 117 PRO A N 1
ATOM 937 C CA . PRO A 1 117 ? 12.683 9.079 -30.515 1.00 92.81 117 PRO A CA 1
ATOM 938 C C . PRO A 1 117 ? 12.270 8.521 -31.884 1.00 92.81 117 PRO A C 1
ATOM 940 O O . PRO A 1 117 ? 11.597 9.228 -32.633 1.00 92.81 117 PRO A O 1
ATOM 943 N N . VAL A 1 118 ? 12.650 7.285 -32.225 1.00 94.75 118 VAL A N 1
ATOM 944 C CA . VAL A 1 118 ? 12.344 6.677 -33.528 1.00 94.75 118 VAL A CA 1
ATOM 945 C C . VAL A 1 118 ? 11.078 5.833 -33.443 1.00 94.75 118 VAL A C 1
ATOM 947 O O . VAL A 1 118 ? 10.133 6.050 -34.194 1.00 94.75 118 VAL A O 1
ATOM 950 N N . SER A 1 119 ? 11.051 4.882 -32.514 1.00 93.38 119 SER A N 1
ATOM 951 C CA . SER A 1 119 ? 9.942 3.947 -32.331 1.00 93.38 119 SER A CA 1
ATOM 952 C C . SER A 1 119 ? 8.769 4.542 -31.549 1.00 93.38 119 SER A C 1
ATOM 954 O O . SER A 1 119 ? 7.679 3.980 -31.594 1.00 93.38 119 SER A O 1
ATOM 956 N N . GLN A 1 120 ? 8.978 5.658 -30.835 1.00 92.06 120 GLN A N 1
ATOM 957 C CA . GLN A 1 120 ? 8.012 6.288 -29.919 1.00 92.06 120 GLN A CA 1
ATOM 958 C C . GLN A 1 120 ? 7.536 5.365 -28.780 1.00 92.06 120 GLN A C 1
ATOM 960 O O . GLN A 1 120 ? 6.595 5.695 -28.060 1.00 92.06 120 GLN A O 1
ATOM 965 N N . ARG A 1 121 ? 8.214 4.229 -28.584 1.00 94.38 121 ARG A N 1
ATOM 966 C CA . ARG A 1 121 ? 7.968 3.260 -27.510 1.00 94.38 121 ARG A CA 1
ATOM 967 C C . ARG A 1 121 ? 8.627 3.712 -26.216 1.00 94.38 121 ARG A C 1
ATOM 969 O O . ARG A 1 121 ? 9.632 4.423 -26.258 1.00 94.38 121 ARG A O 1
ATOM 976 N N . LEU A 1 122 ? 8.094 3.311 -25.063 1.00 96.06 122 LEU A N 1
ATOM 977 C CA . LEU A 1 122 ? 8.713 3.657 -23.780 1.00 96.06 122 LEU A CA 1
ATOM 978 C C . LEU A 1 122 ? 10.100 2.999 -23.691 1.00 96.06 122 LEU A C 1
ATOM 980 O O . LEU A 1 122 ? 10.229 1.789 -23.832 1.00 96.06 122 LEU A O 1
ATOM 984 N N . ALA A 1 123 ? 11.130 3.809 -23.444 1.00 95.69 123 ALA A N 1
ATOM 985 C CA . ALA A 1 123 ? 12.518 3.359 -23.390 1.00 95.69 123 ALA A CA 1
ATOM 986 C C . ALA A 1 123 ? 13.060 3.365 -21.960 1.00 95.69 123 ALA A C 1
ATOM 988 O O . ALA A 1 123 ? 13.637 2.377 -21.506 1.00 95.69 123 ALA A O 1
ATOM 989 N N . THR A 1 124 ? 12.881 4.474 -21.236 1.00 97.31 124 THR A N 1
ATOM 990 C CA . THR A 1 124 ? 13.372 4.601 -19.860 1.00 97.31 124 THR A CA 1
ATOM 991 C C . THR A 1 124 ? 12.398 5.331 -18.944 1.00 97.31 124 THR A C 1
ATOM 993 O O . THR A 1 124 ? 11.611 6.182 -19.365 1.00 97.31 124 THR A O 1
ATOM 996 N N . ILE A 1 125 ? 12.484 5.002 -17.657 1.00 97.62 125 ILE A N 1
ATOM 997 C CA . ILE A 1 125 ? 11.763 5.643 -16.561 1.00 97.62 125 ILE A CA 1
ATOM 998 C C . ILE A 1 125 ? 12.798 6.218 -15.601 1.00 97.62 125 ILE A C 1
ATOM 1000 O O . ILE A 1 125 ? 13.641 5.487 -15.085 1.00 97.62 125 ILE A O 1
ATOM 1004 N N . MET A 1 126 ? 12.737 7.520 -15.338 1.00 97.06 126 MET A N 1
ATOM 1005 C CA . MET A 1 126 ? 13.638 8.190 -14.406 1.00 97.06 126 MET A CA 1
ATOM 1006 C C . MET A 1 126 ? 12.871 8.660 -13.176 1.00 97.06 126 MET A C 1
ATOM 1008 O O . MET A 1 126 ? 11.997 9.520 -13.273 1.00 97.06 126 MET A O 1
ATOM 1012 N N . SER A 1 127 ? 13.221 8.130 -12.011 1.00 95.62 127 SER A N 1
ATOM 1013 C CA . SER A 1 127 ? 12.702 8.604 -10.729 1.00 95.62 127 SER A CA 1
ATOM 1014 C C . SER A 1 127 ? 13.704 9.532 -10.050 1.00 95.62 127 SER A C 1
ATOM 1016 O O . SER A 1 127 ? 14.903 9.482 -10.329 1.00 95.62 127 SER A O 1
ATOM 1018 N N . SER A 1 128 ? 13.206 10.422 -9.191 1.00 93.56 128 SER A N 1
ATOM 1019 C CA . SER A 1 128 ? 14.041 11.353 -8.433 1.00 93.56 128 SER A CA 1
ATOM 1020 C C . SER A 1 128 ? 13.647 11.342 -6.962 1.00 93.56 128 SER A C 1
ATOM 1022 O O . SER A 1 128 ? 12.461 11.303 -6.638 1.00 93.56 128 SER A O 1
ATOM 1024 N N . ALA A 1 129 ? 14.634 11.407 -6.074 1.00 89.00 129 ALA A N 1
ATOM 1025 C CA . ALA A 1 129 ? 14.421 11.469 -4.633 1.00 89.00 129 ALA A CA 1
ATOM 1026 C C . ALA A 1 129 ? 15.390 12.453 -3.976 1.00 89.00 129 ALA A C 1
ATOM 1028 O O . ALA A 1 129 ? 16.513 12.649 -4.441 1.00 89.00 129 ALA A O 1
ATOM 1029 N N . THR A 1 130 ? 14.972 13.060 -2.869 1.00 89.00 130 THR A N 1
ATOM 1030 C CA . THR A 1 130 ? 15.861 13.875 -2.041 1.00 89.00 130 THR A CA 1
ATOM 1031 C C . THR A 1 130 ? 16.692 12.988 -1.112 1.00 89.00 130 THR A C 1
ATOM 1033 O O . THR A 1 130 ? 16.221 11.997 -0.558 1.00 89.00 130 THR A O 1
ATOM 1036 N N . SER A 1 131 ? 17.956 13.353 -0.931 1.00 86.12 131 SER A N 1
ATOM 1037 C CA . SER A 1 131 ? 18.940 12.698 -0.081 1.00 86.12 131 SER A CA 1
ATOM 1038 C C . SER A 1 131 ? 19.629 13.735 0.786 1.00 86.12 131 SER A C 1
ATOM 1040 O O . SER A 1 131 ? 20.187 14.709 0.285 1.00 86.12 131 SER A O 1
ATOM 1042 N N . ALA A 1 132 ? 19.659 13.481 2.093 1.00 82.31 132 ALA A N 1
ATOM 1043 C CA . ALA A 1 132 ? 20.334 14.352 3.051 1.00 82.31 132 ALA A CA 1
ATOM 1044 C C . ALA A 1 132 ? 21.843 14.501 2.774 1.00 82.31 132 ALA A C 1
ATOM 1046 O O . ALA A 1 132 ? 22.434 15.500 3.166 1.00 82.31 132 ALA A O 1
ATOM 1047 N N . LYS A 1 133 ? 22.466 13.518 2.105 1.00 87.44 133 LYS A N 1
ATOM 1048 C CA . LYS A 1 133 ? 23.904 13.534 1.789 1.00 87.44 133 LYS A CA 1
ATOM 1049 C C . LYS A 1 133 ? 24.213 14.130 0.418 1.00 87.44 133 LYS A C 1
ATOM 1051 O O . LYS A 1 133 ? 25.196 14.845 0.283 1.00 87.44 133 LYS A O 1
ATOM 1056 N N . ASN A 1 134 ? 23.387 13.822 -0.583 1.00 84.56 134 ASN A N 1
ATOM 1057 C CA . ASN A 1 134 ? 23.726 14.051 -1.993 1.00 84.56 134 ASN A CA 1
ATOM 1058 C C . ASN A 1 134 ? 22.774 15.028 -2.708 1.00 84.56 134 ASN A C 1
ATOM 1060 O O . ASN A 1 134 ? 22.871 15.183 -3.920 1.00 84.56 134 ASN A O 1
ATOM 1064 N N . GLY A 1 135 ? 21.838 15.672 -2.003 1.00 91.88 135 GLY A N 1
ATOM 1065 C CA . GLY A 1 135 ? 20.860 16.562 -2.633 1.00 91.88 135 GLY A CA 1
ATOM 1066 C C . GLY A 1 135 ? 19.787 15.772 -3.381 1.00 91.88 135 GLY A C 1
ATOM 1067 O O . GLY A 1 135 ? 19.011 15.064 -2.750 1.00 91.88 135 GLY A O 1
ATOM 1068 N N . ILE A 1 136 ? 19.713 15.888 -4.707 1.00 90.44 136 ILE A N 1
ATOM 1069 C CA . ILE A 1 136 ? 18.762 15.123 -5.531 1.00 90.44 136 ILE A CA 1
ATOM 1070 C C . ILE A 1 136 ? 19.481 13.909 -6.126 1.00 90.44 136 ILE A C 1
ATOM 1072 O O . ILE A 1 136 ? 20.544 14.043 -6.725 1.00 90.44 136 ILE A O 1
ATOM 1076 N N . ILE A 1 137 ? 18.894 12.725 -5.964 1.00 91.44 137 ILE A N 1
ATOM 1077 C CA . ILE A 1 137 ? 19.352 11.474 -6.574 1.00 91.44 137 ILE A CA 1
ATOM 1078 C C . ILE A 1 137 ? 18.387 11.100 -7.694 1.00 91.44 137 ILE A C 1
ATOM 1080 O O . ILE A 1 137 ? 17.173 11.167 -7.499 1.00 91.44 137 ILE A O 1
ATOM 1084 N N . HIS A 1 138 ? 18.934 10.666 -8.830 1.00 93.44 138 HIS A N 1
ATOM 1085 C CA . HIS A 1 138 ? 18.178 10.129 -9.958 1.00 93.44 138 HIS A CA 1
ATOM 1086 C C . HIS A 1 138 ? 18.438 8.626 -10.112 1.00 93.44 138 HIS A C 1
ATOM 1088 O O . HIS A 1 138 ? 19.587 8.188 -10.056 1.00 93.44 138 HIS A O 1
ATOM 1094 N N . GLU A 1 139 ? 17.381 7.849 -10.337 1.00 94.12 139 GLU A N 1
ATOM 1095 C CA . GLU A 1 139 ? 17.452 6.436 -10.727 1.00 94.12 139 GLU A CA 1
ATOM 1096 C C . GLU A 1 139 ? 16.802 6.293 -12.104 1.00 94.12 139 GLU A C 1
ATOM 1098 O O . GLU A 1 139 ? 15.614 6.584 -12.254 1.00 94.12 139 GLU A O 1
ATOM 1103 N N . THR A 1 140 ? 17.574 5.845 -13.095 1.00 96.62 140 THR A N 1
ATOM 1104 C CA . THR A 1 140 ? 17.076 5.540 -14.443 1.00 96.62 140 THR A CA 1
ATOM 1105 C C . THR A 1 140 ? 16.920 4.035 -14.591 1.00 96.62 140 THR A C 1
ATOM 1107 O O . THR A 1 140 ? 17.873 3.288 -14.387 1.00 96.62 140 THR A O 1
ATOM 1110 N N . MET A 1 141 ? 15.724 3.608 -14.972 1.00 96.94 141 MET A N 1
ATOM 1111 C CA . MET A 1 141 ? 15.358 2.223 -15.244 1.00 96.94 141 MET A CA 1
ATOM 1112 C C . MET A 1 141 ? 15.060 2.074 -16.736 1.00 96.94 141 MET A C 1
ATOM 1114 O O . MET A 1 141 ? 14.408 2.942 -17.322 1.00 96.94 141 MET A O 1
ATOM 1118 N N . THR A 1 142 ? 15.519 0.987 -17.344 1.00 97.62 142 THR A N 1
ATOM 1119 C CA . THR A 1 142 ? 15.178 0.629 -18.726 1.00 97.62 142 THR A CA 1
ATOM 1120 C C . THR A 1 142 ? 13.833 -0.092 -18.749 1.00 97.62 142 THR A C 1
ATOM 1122 O O . THR A 1 142 ? 13.499 -0.815 -17.814 1.00 97.62 142 THR A O 1
ATOM 1125 N N . ALA A 1 143 ? 13.036 0.126 -19.795 1.00 96.81 143 ALA A N 1
ATOM 1126 C CA . ALA A 1 143 ? 11.816 -0.638 -20.027 1.00 96.81 143 ALA A CA 1
ATOM 1127 C C . ALA A 1 143 ? 12.173 -2.046 -20.530 1.00 96.81 143 ALA A C 1
ATOM 1129 O O . ALA A 1 143 ? 12.280 -2.289 -21.729 1.00 96.81 143 ALA A O 1
ATOM 1130 N N . ASP A 1 144 ? 12.415 -2.957 -19.591 1.00 97.06 144 ASP A N 1
ATOM 1131 C CA . ASP A 1 144 ? 12.846 -4.326 -19.851 1.00 97.06 144 ASP A CA 1
ATOM 1132 C C . ASP A 1 144 ? 12.141 -5.344 -18.935 1.00 97.06 144 ASP A C 1
ATOM 1134 O O . ASP A 1 144 ? 11.293 -5.006 -18.101 1.00 97.06 144 ASP A O 1
ATOM 1138 N N . ALA A 1 145 ? 12.487 -6.622 -19.108 1.00 96.12 145 ALA A N 1
ATOM 1139 C CA . ALA A 1 145 ? 11.910 -7.724 -18.343 1.00 96.12 145 ALA A CA 1
ATOM 1140 C C . ALA A 1 145 ? 12.236 -7.659 -16.844 1.00 96.12 145 ALA A C 1
ATOM 1142 O O . ALA A 1 145 ? 11.412 -8.075 -16.027 1.00 96.12 145 ALA A O 1
ATOM 1143 N N . ASP A 1 146 ? 13.386 -7.098 -16.468 1.00 96.81 146 ASP A N 1
ATOM 1144 C CA . ASP A 1 146 ? 13.772 -6.958 -15.065 1.00 96.81 146 ASP A CA 1
ATOM 1145 C C . ASP A 1 146 ? 12.898 -5.910 -14.372 1.00 96.81 146 ASP A C 1
ATOM 1147 O O . ASP A 1 146 ? 12.438 -6.114 -13.241 1.00 96.81 146 ASP A O 1
ATOM 1151 N N . LEU A 1 147 ? 12.597 -4.807 -15.065 1.00 97.00 147 LEU A N 1
ATOM 1152 C CA . LEU A 1 147 ? 11.663 -3.808 -14.569 1.00 97.00 147 LEU A CA 1
ATOM 1153 C C . LEU A 1 147 ? 10.247 -4.378 -14.429 1.00 97.00 147 LEU A C 1
ATOM 1155 O O . LEU A 1 147 ? 9.609 -4.157 -13.394 1.00 97.00 147 LEU A O 1
ATOM 1159 N N . VAL A 1 148 ? 9.773 -5.150 -15.415 1.00 97.06 148 VAL A N 1
ATOM 1160 C CA . VAL A 1 148 ? 8.487 -5.862 -15.314 1.00 97.06 148 VAL A CA 1
ATOM 1161 C C . VAL A 1 148 ? 8.480 -6.766 -14.081 1.00 97.06 148 VAL A C 1
ATOM 1163 O O . VAL A 1 148 ? 7.590 -6.638 -13.239 1.00 97.06 148 VAL A O 1
ATOM 1166 N N . ALA A 1 149 ? 9.499 -7.611 -13.903 1.00 95.88 149 ALA A N 1
ATOM 1167 C CA . ALA A 1 149 ? 9.601 -8.518 -12.760 1.00 95.88 149 ALA A CA 1
ATOM 1168 C C . ALA A 1 149 ? 9.623 -7.772 -11.412 1.00 95.88 149 ALA A C 1
ATOM 1170 O O . ALA A 1 149 ? 8.967 -8.189 -10.453 1.00 95.88 149 ALA A O 1
ATOM 1171 N N . ARG A 1 150 ? 10.316 -6.627 -11.332 1.00 95.81 150 ARG A N 1
ATOM 1172 C CA . ARG A 1 150 ? 10.326 -5.760 -10.140 1.00 95.81 150 ARG A CA 1
ATOM 1173 C C . ARG A 1 150 ? 8.924 -5.260 -9.790 1.00 95.81 150 ARG A C 1
ATOM 1175 O O . ARG A 1 150 ? 8.561 -5.265 -8.612 1.00 95.81 150 ARG A O 1
ATOM 1182 N N . ILE A 1 151 ? 8.149 -4.817 -10.780 1.00 97.06 151 ILE A N 1
ATOM 1183 C CA . ILE A 1 151 ? 6.785 -4.315 -10.561 1.00 97.06 151 ILE A CA 1
ATOM 1184 C C . ILE A 1 151 ? 5.851 -5.465 -10.174 1.00 97.06 151 ILE A C 1
ATOM 1186 O O . ILE A 1 151 ? 5.113 -5.343 -9.195 1.00 97.06 151 ILE A O 1
ATOM 1190 N N . VAL A 1 152 ? 5.935 -6.595 -10.882 1.00 95.88 152 VAL A N 1
ATOM 1191 C CA . VAL A 1 152 ? 5.139 -7.802 -10.608 1.00 95.88 152 VAL A CA 1
ATOM 1192 C C . VAL A 1 152 ? 5.362 -8.297 -9.184 1.00 95.88 152 VAL A C 1
ATOM 1194 O O . VAL A 1 152 ? 4.392 -8.522 -8.469 1.00 95.88 152 VAL A O 1
ATOM 1197 N N . LYS A 1 153 ? 6.606 -8.324 -8.698 1.00 94.56 153 LYS A N 1
ATOM 1198 C CA . LYS A 1 153 ? 6.903 -8.663 -7.298 1.00 94.56 153 LYS A CA 1
ATOM 1199 C C . LYS A 1 153 ? 6.205 -7.731 -6.298 1.00 94.56 153 LYS A C 1
ATOM 1201 O O . LYS A 1 153 ? 5.775 -8.156 -5.223 1.00 94.56 153 LYS A O 1
ATOM 1206 N N . GLY A 1 154 ? 6.077 -6.447 -6.636 1.00 95.19 154 GLY A N 1
ATOM 1207 C CA . GLY A 1 154 ? 5.294 -5.487 -5.856 1.00 95.19 154 GLY A CA 1
ATOM 1208 C C . GLY A 1 154 ? 3.800 -5.822 -5.834 1.00 95.19 154 GLY A C 1
ATOM 1209 O O . GLY A 1 154 ? 3.172 -5.762 -4.776 1.00 95.19 154 GLY A O 1
ATOM 1210 N N . ILE A 1 155 ? 3.247 -6.232 -6.978 1.00 95.56 155 ILE A N 1
ATOM 1211 C CA . ILE A 1 155 ? 1.854 -6.687 -7.104 1.00 95.56 155 ILE A CA 1
ATOM 1212 C C . ILE A 1 155 ? 1.624 -7.951 -6.263 1.00 95.56 155 ILE A C 1
ATOM 1214 O O . ILE A 1 155 ? 0.697 -8.005 -5.454 1.00 95.56 155 ILE A O 1
ATOM 1218 N N . GLU A 1 156 ? 2.504 -8.941 -6.385 1.00 93.31 156 GLU A N 1
ATOM 1219 C CA . GLU A 1 156 ? 2.454 -10.190 -5.617 1.00 93.31 156 GLU A CA 1
ATOM 1220 C C . GLU A 1 156 ? 2.564 -9.959 -4.106 1.00 93.31 156 GLU A C 1
ATOM 1222 O O . GLU A 1 156 ? 2.006 -10.720 -3.321 1.00 93.31 156 GLU A O 1
ATOM 1227 N N . THR A 1 157 ? 3.234 -8.882 -3.688 1.00 92.50 157 THR A N 1
ATOM 1228 C CA . THR A 1 157 ? 3.306 -8.478 -2.278 1.00 92.50 157 THR A CA 1
ATOM 1229 C C . THR A 1 157 ? 1.981 -7.886 -1.790 1.00 92.50 157 THR A C 1
ATOM 1231 O O . THR A 1 157 ? 1.541 -8.183 -0.677 1.00 92.50 157 THR A O 1
ATOM 1234 N N . ILE A 1 158 ? 1.324 -7.042 -2.595 1.00 94.88 158 ILE A N 1
ATOM 1235 C CA . ILE A 1 158 ? 0.145 -6.300 -2.129 1.00 94.88 158 ILE A CA 1
ATOM 1236 C C . ILE A 1 158 ? -1.144 -7.114 -2.131 1.00 94.88 158 ILE A C 1
ATOM 1238 O O . ILE A 1 158 ? -2.019 -6.863 -1.306 1.00 94.88 158 ILE A O 1
ATOM 1242 N N . VAL A 1 159 ? -1.303 -8.097 -3.014 1.00 91.38 159 VAL A N 1
ATOM 1243 C CA . VAL A 1 159 ? -2.551 -8.870 -3.030 1.00 91.38 159 VAL A CA 1
ATOM 1244 C C . VAL A 1 159 ? -2.803 -9.671 -1.746 1.00 91.38 159 VAL A C 1
ATOM 1246 O O . VAL A 1 159 ? -3.888 -9.501 -1.186 1.00 91.38 159 VAL A O 1
ATOM 1249 N N . PRO A 1 160 ? -1.867 -10.484 -1.215 1.00 93.25 160 PRO A N 1
ATOM 1250 C CA . PRO A 1 160 ? -2.089 -11.141 0.072 1.00 93.25 160 PRO A CA 1
ATOM 1251 C C . PRO A 1 160 ? -2.218 -10.121 1.209 1.00 93.25 160 PRO A C 1
ATOM 1253 O O . PRO A 1 160 ? -2.980 -10.340 2.146 1.00 93.25 160 PRO A O 1
ATOM 1256 N N . LEU A 1 161 ? -1.535 -8.975 1.115 1.00 95.62 161 LEU A N 1
ATOM 1257 C CA . LEU A 1 161 ? -1.686 -7.891 2.082 1.00 95.62 161 LEU A CA 1
ATOM 1258 C C . LEU A 1 161 ? -3.123 -7.349 2.120 1.00 95.62 161 LEU A C 1
ATOM 1260 O O . LEU A 1 161 ? -3.644 -7.141 3.209 1.00 95.62 161 LEU A O 1
ATOM 1264 N N . LYS A 1 162 ? -3.795 -7.167 0.977 1.00 94.50 162 LYS A N 1
ATOM 1265 C CA . LYS A 1 162 ? -5.206 -6.738 0.953 1.00 94.50 162 LYS A CA 1
ATOM 1266 C C . LYS A 1 162 ? -6.110 -7.694 1.715 1.00 94.50 162 LYS A C 1
ATOM 1268 O O . LYS A 1 162 ? -6.925 -7.245 2.510 1.00 94.50 162 LYS A O 1
ATOM 1273 N N . GLN A 1 163 ? -5.929 -8.994 1.499 1.00 93.00 163 GLN A N 1
ATOM 1274 C CA . GLN A 1 163 ? -6.695 -10.012 2.210 1.00 93.00 163 GLN A CA 1
ATOM 1275 C C . GLN A 1 163 ? -6.474 -9.904 3.726 1.00 93.00 163 GLN A C 1
ATOM 1277 O O . GLN A 1 163 ? -7.439 -9.839 4.481 1.00 93.00 163 GLN A O 1
ATOM 1282 N N . ARG A 1 164 ? -5.216 -9.750 4.165 1.00 96.75 164 ARG A N 1
ATOM 1283 C CA . ARG A 1 164 ? -4.897 -9.536 5.585 1.00 96.75 164 ARG A CA 1
ATOM 1284 C C . ARG A 1 164 ? -5.518 -8.259 6.152 1.00 96.75 164 ARG A C 1
ATOM 1286 O O . ARG A 1 164 ? -6.011 -8.283 7.274 1.00 96.75 164 ARG A O 1
ATOM 1293 N N . ILE A 1 165 ? -5.499 -7.145 5.413 1.00 97.25 165 ILE A N 1
ATOM 1294 C CA . ILE A 1 165 ? -6.109 -5.889 5.882 1.00 97.25 165 ILE A CA 1
ATOM 1295 C C . ILE A 1 165 ? -7.627 -6.059 6.014 1.00 97.25 165 ILE A C 1
ATOM 1297 O O . ILE A 1 165 ? -8.194 -5.580 6.991 1.00 97.25 165 ILE A O 1
ATOM 1301 N N . ALA A 1 166 ? -8.278 -6.746 5.070 1.00 95.38 166 ALA A N 1
ATOM 1302 C CA . ALA A 1 166 ? -9.712 -7.021 5.134 1.00 95.38 166 ALA A CA 1
ATOM 1303 C C . ALA A 1 166 ? -10.075 -7.874 6.362 1.00 95.38 166 ALA A C 1
ATOM 1305 O O . ALA A 1 166 ? -10.967 -7.501 7.114 1.00 95.38 166 ALA A O 1
ATOM 1306 N N . GLU A 1 167 ? -9.320 -8.942 6.630 1.00 95.94 167 GLU A N 1
ATOM 1307 C CA . GLU A 1 167 ? -9.498 -9.779 7.828 1.00 95.94 167 GLU A CA 1
ATOM 1308 C C . GLU A 1 167 ? -9.293 -8.982 9.123 1.00 95.94 167 GLU A C 1
ATOM 1310 O O . GLU A 1 167 ? -10.089 -9.072 10.053 1.00 95.94 167 GLU A O 1
ATOM 1315 N N . VAL A 1 168 ? -8.245 -8.154 9.183 1.00 97.50 168 VAL A N 1
ATOM 1316 C CA . VAL A 1 168 ? -8.001 -7.268 10.331 1.00 97.50 168 VAL A CA 1
ATOM 1317 C C . VAL A 1 168 ? -9.140 -6.266 10.509 1.00 97.50 168 VAL A C 1
ATOM 1319 O O . VAL A 1 168 ? -9.541 -6.004 11.638 1.00 97.50 168 VAL A O 1
ATOM 1322 N N . LEU A 1 169 ? -9.666 -5.699 9.424 1.00 96.44 169 LEU A N 1
ATOM 1323 C CA . LEU A 1 169 ? -10.808 -4.792 9.475 1.00 96.44 169 LEU A CA 1
ATOM 1324 C C . LEU A 1 169 ? -12.056 -5.491 10.023 1.00 96.44 169 LEU A C 1
ATOM 1326 O O . LEU A 1 169 ? -12.714 -4.929 10.897 1.00 96.44 169 LEU A O 1
ATOM 1330 N N . ASP A 1 170 ? -12.364 -6.696 9.553 1.00 95.50 170 ASP A N 1
ATOM 1331 C CA . ASP A 1 170 ? -13.506 -7.467 10.046 1.00 95.50 170 ASP A CA 1
ATOM 1332 C C . ASP A 1 170 ? -13.360 -7.791 11.539 1.00 95.50 170 ASP A C 1
ATOM 1334 O O . ASP A 1 170 ? -14.294 -7.561 12.311 1.00 95.50 170 ASP A O 1
ATOM 1338 N N . ASP A 1 171 ? -12.170 -8.207 11.980 1.00 96.62 171 ASP A N 1
ATOM 1339 C CA . ASP A 1 171 ? -11.895 -8.488 13.393 1.00 96.62 171 ASP A CA 1
ATOM 1340 C C . ASP A 1 171 ? -11.980 -7.231 14.272 1.00 96.62 171 ASP A C 1
ATOM 1342 O O . ASP A 1 171 ? -12.532 -7.267 15.375 1.00 96.62 171 ASP A O 1
ATOM 1346 N N . VAL A 1 172 ? -11.470 -6.092 13.787 1.00 97.19 172 VAL A N 1
ATOM 1347 C CA . VAL A 1 172 ? -11.604 -4.794 14.464 1.00 97.19 172 VAL A CA 1
ATOM 1348 C C . VAL A 1 172 ? -13.079 -4.446 14.633 1.00 97.19 172 VAL A C 1
ATOM 1350 O O . VAL A 1 172 ? -13.506 -4.128 15.743 1.00 97.19 172 VAL A O 1
ATOM 1353 N N . ARG A 1 173 ? -13.884 -4.551 13.571 1.00 95.38 173 ARG A N 1
ATOM 1354 C CA . ARG A 1 173 ? -15.325 -4.269 13.637 1.00 95.38 173 ARG A CA 1
ATOM 1355 C C . ARG A 1 173 ? -16.042 -5.210 14.600 1.00 95.38 173 ARG A C 1
ATOM 1357 O O . ARG A 1 173 ? -16.828 -4.734 15.416 1.00 95.38 173 ARG A O 1
ATOM 1364 N N . ALA A 1 174 ? -15.722 -6.503 14.568 1.00 95.69 174 ALA A N 1
ATOM 1365 C CA . ALA A 1 174 ? -16.278 -7.491 15.486 1.00 95.69 174 ALA A CA 1
ATOM 1366 C C . ALA A 1 174 ? -15.935 -7.168 16.950 1.00 95.69 174 ALA A C 1
ATOM 1368 O O . ALA A 1 174 ? -16.827 -7.161 17.798 1.00 95.69 174 ALA A O 1
ATOM 1369 N N . SER A 1 175 ? -14.676 -6.816 17.247 1.00 96.62 175 SER A N 1
ATOM 1370 C CA . SER A 1 175 ? -14.248 -6.421 18.601 1.00 96.62 175 SER A CA 1
ATOM 1371 C C . SER A 1 175 ? -14.965 -5.175 19.131 1.00 96.62 175 SER A C 1
ATOM 1373 O O . SER A 1 175 ? -15.154 -5.036 20.337 1.00 96.62 175 SER A O 1
ATOM 1375 N N . LEU A 1 176 ? -15.422 -4.303 18.228 1.00 95.44 176 LEU A N 1
ATOM 1376 C CA . LEU A 1 176 ? -16.185 -3.095 18.538 1.00 95.44 176 LEU A CA 1
ATOM 1377 C C . LEU A 1 176 ? -17.707 -3.309 18.466 1.00 95.44 176 LEU A C 1
ATOM 1379 O O . LEU A 1 176 ? -18.462 -2.347 18.576 1.00 95.44 176 LEU A O 1
ATOM 1383 N N . SER A 1 177 ? -18.172 -4.554 18.291 1.00 94.88 177 SER A N 1
ATOM 1384 C CA . SER A 1 177 ? -19.595 -4.900 18.129 1.00 94.88 177 SER A CA 1
ATOM 1385 C C . SER A 1 177 ? -20.287 -4.157 16.975 1.00 94.88 177 SER A C 1
ATOM 1387 O O . SER A 1 177 ? -21.482 -3.867 17.029 1.00 94.88 177 SER A O 1
ATOM 1389 N N . LEU A 1 178 ? -19.537 -3.842 15.918 1.00 91.81 178 LEU A N 1
ATOM 1390 C CA . LEU A 1 178 ? -20.047 -3.198 14.713 1.00 91.81 178 LEU A CA 1
ATOM 1391 C C . LEU A 1 178 ? -20.446 -4.252 13.669 1.00 91.81 178 LEU A C 1
ATOM 1393 O O . LEU A 1 178 ? -19.808 -5.303 13.579 1.00 91.81 178 LEU A O 1
ATOM 1397 N N . PRO A 1 179 ? -21.467 -3.983 12.831 1.00 87.12 179 PRO A N 1
ATOM 1398 C CA . PRO A 1 179 ? -21.847 -4.903 11.763 1.00 87.12 179 PRO A CA 1
ATOM 1399 C C . PRO A 1 179 ? -20.706 -5.065 10.742 1.00 87.12 179 PRO A C 1
ATOM 1401 O O . PRO A 1 179 ? -19.902 -4.143 10.592 1.00 87.12 179 PRO A O 1
ATOM 1404 N N . PRO A 1 180 ? -20.637 -6.167 9.978 1.00 80.06 180 PRO A N 1
ATOM 1405 C CA . PRO A 1 180 ? -19.673 -6.311 8.886 1.00 80.06 180 PRO A CA 1
ATOM 1406 C C . PRO A 1 180 ? -19.757 -5.151 7.890 1.00 80.06 180 PRO A C 1
ATOM 1408 O O . PRO A 1 180 ? -20.829 -4.568 7.692 1.00 80.06 180 PRO A O 1
ATOM 1411 N N . LEU A 1 181 ? -18.631 -4.791 7.271 1.00 74.62 181 LEU A N 1
ATOM 1412 C CA . LEU A 1 181 ? -18.626 -3.709 6.291 1.00 74.62 181 LEU A CA 1
ATOM 1413 C C . LEU A 1 181 ? -19.353 -4.171 5.017 1.00 74.62 181 LEU A C 1
ATOM 1415 O O . LEU A 1 181 ? -19.001 -5.191 4.426 1.00 74.62 181 LEU A O 1
ATOM 1419 N N . LYS A 1 182 ? -20.372 -3.424 4.585 1.00 71.38 182 LYS A N 1
ATOM 1420 C CA . LYS A 1 182 ? -21.019 -3.652 3.290 1.00 71.38 182 LYS A CA 1
ATOM 1421 C C . LYS A 1 182 ? -20.268 -2.848 2.235 1.00 71.38 182 LYS A C 1
ATOM 1423 O O . LYS A 1 182 ? -20.378 -1.632 2.198 1.00 71.38 182 LYS A O 1
ATOM 1428 N N . TRP A 1 183 ? -19.503 -3.532 1.392 1.00 60.56 183 TRP A N 1
ATOM 1429 C CA . TRP A 1 183 ? -18.727 -2.916 0.306 1.00 60.56 183 TRP A CA 1
ATOM 1430 C C . TRP A 1 183 ? -19.557 -2.582 -0.948 1.00 60.56 183 TRP A C 1
ATOM 1432 O O . TRP A 1 183 ? -19.002 -2.096 -1.927 1.00 60.56 183 TRP A O 1
ATOM 1442 N N . ASN A 1 184 ? -20.866 -2.852 -0.920 1.00 39.09 184 ASN A N 1
ATOM 1443 C CA . ASN A 1 184 ? -21.765 -2.762 -2.068 1.00 39.09 184 ASN A CA 1
ATOM 1444 C C . ASN A 1 184 ? -22.905 -1.772 -1.789 1.00 39.09 184 ASN A C 1
ATOM 1446 O O . ASN A 1 184 ? -24.027 -2.213 -1.543 1.00 39.09 184 ASN A O 1
ATOM 1450 N N . GLU A 1 185 ? -22.609 -0.474 -1.821 1.00 35.16 185 GLU A N 1
ATOM 1451 C CA . GLU A 1 185 ? -23.570 0.607 -2.099 1.00 35.16 185 GLU A CA 1
ATOM 1452 C C . GLU A 1 185 ? -22.889 1.668 -2.971 1.00 35.16 185 GLU A C 1
ATOM 1454 O O . GLU A 1 185 ? -21.761 2.084 -2.617 1.00 35.16 185 GLU A O 1
#